Protein AF-A0A2R6BVV3-F1 (afdb_monomer_lite)

Sequence (201 aa):
MHRFEVAKKIGLEFVLAMCVDYFFKGIEVKTWNRVFDCELKEALRIVEQNAEQVGKGDFLLKSKSFSIKFELSGDKVTQYRKFSKLVELFKQNFGEPRFATSTKSKKDEIVLIPPPITKIDVIQSAQQGKLFPPKSTRHVFPVRLLLAQIPIKLLANKKLDQESADDAVSAYFRSLDLVLVKGKSMLEGRRYDEENLLFFI

Foldseek 3Di:
DVQVVVCVVVQFQADDDDDDPCVPPQKDKWAWKWKFQADPVVLVVLQVVQFPDKQDDAKWKDAQPDIIDTHDDDPPQNSLVSVVVSQVVCCVVGNGTDIDPDPHHDPRMIIIGGHTDGPVNCVVCVVVVRDHDPRGIDIAHQEAEPDLVDDSCLRRDPVDDPVRSVVVSVVVQVVFDKDKDAACDADPNDHHPHGIYIYTD

Organism: NCBI:txid1978164

Secondary structure (DSSP, 8-state):
-HHHHHHHHTT-S--------TT-TT-EEE--EEEEE--HHHHHHHHHHH-SEEEEEEEEEE-SS-EEEEE--SSHHHHHHHHHHHHHHHHHHH-SPEEES-----TTEEEEEPPPPPHHHHHHHHHTT-PPPTTS-EEE-SEEEE-----HHHHT-TT--HHHHHHHHHHHHHTSPEEEEE-SSEETTEE--SSEEEEE-

Radius of gyration: 20.52 Å; chains: 1; bounding box: 49×33×57 Å

Structure (mmCIF, N/CA/C/O backbone):
data_AF-A0A2R6BVV3-F1
#
_entry.id   AF-A0A2R6BVV3-F1
#
loop_
_atom_site.group_PDB
_atom_site.id
_atom_site.type_symbol
_atom_site.label_atom_id
_atom_site.label_alt_id
_atom_site.label_comp_id
_atom_site.label_asym_id
_atom_site.label_entity_id
_atom_site.label_seq_id
_atom_site.pdbx_PDB_ins_code
_atom_site.Cartn_x
_atom_site.Cartn_y
_atom_site.Cartn_z
_atom_site.occupancy
_atom_site.B_iso_or_equiv
_atom_site.auth_seq_id
_atom_site.auth_comp_id
_atom_site.auth_asym_id
_atom_site.auth_atom_id
_atom_site.pdbx_PDB_model_num
ATOM 1 N N . MET A 1 1 ? 5.432 -4.111 -5.943 1.00 77.19 1 MET A N 1
ATOM 2 C CA . MET A 1 1 ? 6.424 -5.026 -5.346 1.00 77.19 1 MET A CA 1
ATOM 3 C C . MET A 1 1 ? 6.460 -6.385 -6.027 1.00 77.19 1 MET A C 1
ATOM 5 O O . MET A 1 1 ? 7.457 -6.631 -6.673 1.00 77.19 1 MET A O 1
ATOM 9 N N . HIS A 1 2 ? 5.408 -7.218 -6.018 1.00 88.44 2 HIS A N 1
ATOM 10 C CA . HIS A 1 2 ? 5.496 -8.583 -6.589 1.00 88.44 2 HIS A CA 1
ATOM 11 C C . HIS A 1 2 ? 6.092 -8.680 -8.007 1.00 88.44 2 HIS A C 1
ATOM 13 O O . HIS A 1 2 ? 6.971 -9.499 -8.216 1.00 88.44 2 HIS A O 1
ATOM 19 N N . ARG A 1 3 ? 5.679 -7.827 -8.959 1.00 90.12 3 ARG A N 1
ATOM 20 C CA . ARG A 1 3 ? 6.245 -7.829 -10.327 1.00 90.12 3 ARG A CA 1
ATOM 21 C C . ARG A 1 3 ? 7.754 -7.560 -10.356 1.00 90.12 3 ARG A C 1
ATOM 23 O O . ARG A 1 3 ? 8.467 -8.254 -11.062 1.00 90.12 3 ARG A O 1
ATOM 30 N N . PHE A 1 4 ? 8.219 -6.594 -9.566 1.00 91.69 4 PHE A N 1
ATOM 31 C CA . PHE A 1 4 ? 9.642 -6.274 -9.435 1.00 91.69 4 PHE A CA 1
ATOM 32 C C . PHE A 1 4 ? 10.416 -7.436 -8.794 1.00 91.69 4 PHE A C 1
ATOM 34 O O . PHE A 1 4 ? 11.431 -7.868 -9.325 1.00 91.69 4 PHE A O 1
ATOM 41 N N . GLU A 1 5 ? 9.888 -8.008 -7.707 1.00 93.31 5 GLU A N 1
ATOM 42 C CA . GLU A 1 5 ? 10.504 -9.167 -7.047 1.00 93.31 5 GLU A CA 1
ATOM 43 C C . GLU A 1 5 ? 10.584 -10.390 -7.968 1.00 93.31 5 GLU A C 1
ATOM 45 O O . GLU A 1 5 ? 11.594 -11.087 -7.990 1.00 93.31 5 GLU A O 1
ATOM 50 N N . VAL A 1 6 ? 9.533 -10.653 -8.750 1.00 94.00 6 VAL A N 1
ATOM 51 C CA . VAL A 1 6 ? 9.528 -11.736 -9.742 1.00 94.00 6 VAL A CA 1
ATOM 52 C C . VAL A 1 6 ? 10.552 -11.462 -10.838 1.00 94.00 6 VAL A C 1
ATOM 54 O O . VAL A 1 6 ? 11.342 -12.352 -11.125 1.00 94.00 6 VAL A O 1
ATOM 57 N N . ALA A 1 7 ? 10.587 -10.247 -11.396 1.00 93.25 7 ALA A N 1
ATOM 58 C CA . ALA A 1 7 ? 11.561 -9.860 -12.417 1.00 93.25 7 ALA A CA 1
ATOM 59 C C . ALA A 1 7 ? 13.006 -10.093 -11.949 1.00 93.25 7 ALA A C 1
ATOM 61 O O . ALA A 1 7 ? 13.794 -10.717 -12.657 1.00 93.25 7 ALA A O 1
ATOM 62 N N . LYS A 1 8 ? 13.318 -9.691 -10.711 1.00 93.56 8 LYS A N 1
ATOM 63 C CA . LYS A 1 8 ? 14.621 -9.946 -10.090 1.00 93.56 8 LYS A CA 1
ATOM 64 C C . LYS A 1 8 ? 14.907 -11.444 -9.943 1.00 93.56 8 LYS A C 1
ATOM 66 O O . LYS A 1 8 ? 15.997 -11.894 -10.279 1.00 93.56 8 LYS A O 1
ATOM 71 N N . LYS A 1 9 ? 13.937 -12.229 -9.459 1.00 95.19 9 LYS A N 1
ATOM 72 C CA . LYS A 1 9 ? 14.092 -13.682 -9.253 1.00 95.19 9 LYS A CA 1
ATOM 73 C C . LYS A 1 9 ? 14.316 -14.461 -10.546 1.00 95.19 9 LYS A C 1
ATOM 75 O O . LYS A 1 9 ? 15.059 -15.433 -10.526 1.00 95.19 9 LYS A O 1
ATOM 80 N N . ILE A 1 10 ? 13.682 -14.054 -11.644 1.00 94.69 10 ILE A N 1
ATOM 81 C CA . ILE A 1 10 ? 13.866 -14.695 -12.955 1.00 94.69 10 ILE A CA 1
ATOM 82 C C . ILE A 1 10 ? 15.065 -14.126 -13.731 1.00 94.69 10 ILE A C 1
ATOM 84 O O . ILE A 1 10 ? 15.304 -14.539 -14.861 1.00 94.69 10 ILE A O 1
ATOM 88 N N . GLY A 1 11 ? 15.819 -13.195 -13.135 1.00 93.88 11 GLY A N 1
ATOM 89 C CA . GLY A 1 11 ? 17.057 -12.662 -13.700 1.00 93.88 11 GLY A CA 1
ATOM 90 C C . GLY A 1 11 ? 16.858 -11.722 -14.887 1.00 93.88 11 GLY A C 1
ATOM 91 O O . GLY A 1 11 ? 17.700 -11.723 -15.785 1.00 93.88 11 GLY A O 1
ATOM 92 N N . LEU A 1 12 ? 15.760 -10.953 -14.917 1.00 95.00 12 LEU A N 1
ATOM 93 C CA . LEU A 1 12 ? 15.624 -9.879 -15.905 1.00 95.00 12 LEU A CA 1
ATOM 94 C C . LEU A 1 12 ? 16.681 -8.805 -15.654 1.00 95.00 12 LEU A C 1
ATOM 96 O O . LEU A 1 12 ? 16.946 -8.460 -14.503 1.00 95.00 12 LEU A O 1
ATOM 100 N N . GLU A 1 13 ? 17.236 -8.275 -16.740 1.00 95.38 13 GLU A N 1
ATOM 101 C CA . GLU A 1 13 ? 18.198 -7.174 -16.697 1.00 95.38 13 GLU A CA 1
ATOM 102 C C . GLU A 1 13 ? 17.474 -5.855 -16.404 1.00 95.38 13 GLU A C 1
ATOM 104 O O . GLU A 1 13 ? 17.875 -5.082 -15.538 1.00 95.38 13 GLU A O 1
ATOM 109 N N . PHE A 1 14 ? 16.330 -5.654 -17.061 1.00 94.25 14 PHE A N 1
ATOM 110 C CA . PHE A 1 14 ? 15.518 -4.450 -16.953 1.00 94.25 14 PHE A CA 1
ATOM 111 C C . PHE A 1 14 ? 14.135 -4.743 -16.368 1.00 94.25 14 PHE A C 1
ATOM 113 O O . PHE A 1 14 ? 13.559 -5.823 -16.530 1.00 94.25 14 PHE A O 1
ATOM 120 N N . VAL A 1 15 ? 13.549 -3.732 -15.724 1.00 92.38 15 VAL A N 1
ATOM 121 C CA . VAL A 1 15 ? 12.145 -3.742 -15.300 1.00 92.38 15 VAL A CA 1
ATOM 122 C C . VAL A 1 15 ? 11.442 -2.562 -15.943 1.00 92.38 15 VAL A C 1
ATOM 124 O O . VAL A 1 15 ? 11.801 -1.417 -15.691 1.00 92.38 15 VAL A O 1
ATOM 127 N N . LEU A 1 16 ? 10.393 -2.840 -16.719 1.00 90.19 16 LEU A N 1
ATOM 128 C CA . LEU A 1 16 ? 9.547 -1.787 -17.267 1.00 90.19 16 LEU A CA 1
ATOM 129 C C . LEU A 1 16 ? 8.887 -0.995 -16.128 1.00 90.19 16 LEU A C 1
ATOM 131 O O . LEU A 1 16 ? 8.127 -1.549 -15.323 1.00 90.19 16 LEU A O 1
ATOM 135 N N . ALA A 1 17 ? 9.146 0.309 -16.096 1.00 89.56 17 ALA A N 1
ATOM 136 C CA . ALA A 1 17 ? 8.584 1.236 -15.129 1.00 89.56 17 ALA A CA 1
ATOM 137 C C . ALA A 1 17 ? 8.022 2.476 -15.828 1.00 89.56 17 ALA A C 1
ATOM 139 O O . ALA A 1 17 ? 8.548 2.936 -16.834 1.00 89.56 17 ALA A O 1
ATOM 140 N N . MET A 1 18 ? 6.950 3.028 -15.264 1.00 87.31 18 MET A N 1
ATOM 141 C CA . MET A 1 18 ? 6.466 4.354 -15.627 1.00 87.31 18 MET A CA 1
ATOM 142 C C . MET A 1 18 ? 6.999 5.333 -14.589 1.00 87.31 18 MET A C 1
ATOM 144 O O . MET A 1 18 ? 6.552 5.320 -13.437 1.00 87.31 18 MET A O 1
ATOM 148 N N . CYS A 1 19 ? 7.967 6.149 -14.990 1.00 89.25 19 CYS A N 1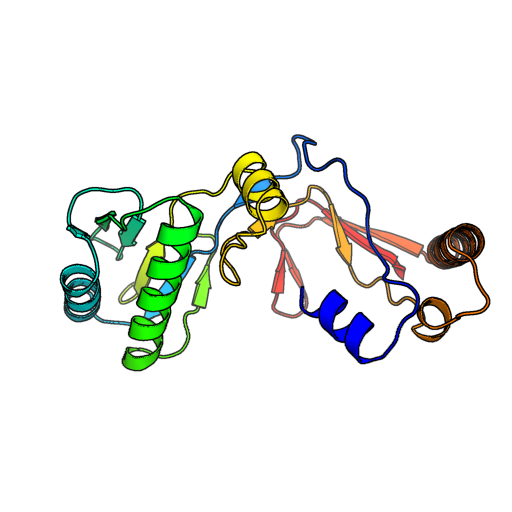
ATOM 149 C CA . CYS A 1 19 ? 8.462 7.238 -14.164 1.00 89.25 19 CYS A CA 1
ATOM 150 C C . CYS A 1 19 ? 7.370 8.300 -14.030 1.00 89.25 19 CYS A C 1
ATOM 152 O O . CYS A 1 19 ? 6.721 8.676 -15.004 1.00 89.25 19 CYS A O 1
ATOM 154 N N . VAL A 1 20 ? 7.141 8.760 -12.805 1.00 90.88 20 VAL A N 1
ATOM 155 C CA . VAL A 1 20 ? 6.119 9.759 -12.495 1.00 90.88 20 VAL A CA 1
ATOM 156 C C . VAL A 1 20 ? 6.733 10.851 -11.641 1.00 90.88 20 VAL A C 1
ATOM 158 O O . VAL A 1 20 ? 7.537 10.564 -10.752 1.00 90.88 20 VAL A O 1
ATOM 161 N N . ASP A 1 21 ? 6.291 12.090 -11.842 1.00 94.75 21 ASP A N 1
ATOM 162 C CA . ASP A 1 21 ? 6.424 13.100 -10.799 1.00 94.75 21 ASP A CA 1
ATOM 163 C C . ASP A 1 21 ? 5.497 12.704 -9.647 1.00 94.75 21 ASP A C 1
ATOM 165 O O . ASP A 1 21 ? 4.282 12.899 -9.691 1.00 94.75 21 ASP A O 1
ATOM 169 N N . TYR A 1 22 ? 6.076 12.104 -8.609 1.00 94.75 22 TYR A N 1
ATOM 170 C CA . TYR A 1 22 ? 5.318 11.585 -7.481 1.00 94.75 22 TYR A CA 1
ATOM 171 C C . TYR A 1 22 ? 4.516 12.672 -6.759 1.00 94.75 22 TYR A C 1
ATOM 173 O O . TYR A 1 22 ? 3.460 12.370 -6.198 1.00 94.75 22 TYR A O 1
ATOM 181 N N . PHE A 1 23 ? 4.962 13.932 -6.791 1.00 95.88 23 PHE A N 1
ATOM 182 C CA . PHE A 1 23 ? 4.267 15.049 -6.154 1.00 95.88 23 PHE A CA 1
ATOM 183 C C . PHE A 1 23 ? 3.189 15.680 -7.030 1.00 95.88 23 PHE A C 1
ATOM 185 O O . PHE A 1 23 ? 2.391 16.454 -6.496 1.00 95.88 23 PHE A O 1
ATOM 192 N N . PHE A 1 24 ? 3.049 15.255 -8.291 1.00 95.75 24 PHE A N 1
ATOM 193 C CA . PHE A 1 24 ? 1.945 15.668 -9.150 1.00 95.75 24 PHE A CA 1
ATOM 194 C C . PHE A 1 24 ? 0.600 15.544 -8.421 1.00 95.75 24 PHE A C 1
ATOM 196 O O . PHE A 1 24 ? 0.275 14.502 -7.833 1.00 95.75 24 PHE A O 1
ATOM 203 N N . LYS A 1 25 ? -0.190 16.623 -8.444 1.00 93.38 25 LYS A N 1
ATOM 204 C CA . LYS A 1 25 ? -1.418 16.757 -7.643 1.00 93.38 25 LYS A CA 1
ATOM 205 C C . LYS A 1 25 ? -2.459 15.680 -7.961 1.00 93.38 25 LYS A C 1
ATOM 207 O O . LYS A 1 25 ? -3.190 15.277 -7.066 1.00 93.38 25 LYS A O 1
ATOM 212 N N . GLY A 1 26 ? -2.496 15.189 -9.201 1.00 91.81 26 GLY A N 1
ATOM 213 C CA . GLY A 1 26 ? -3.406 14.115 -9.613 1.00 91.81 26 GLY A CA 1
ATOM 214 C C . GLY A 1 26 ? -3.024 12.717 -9.114 1.00 91.81 26 GLY A C 1
ATOM 215 O O . GLY A 1 26 ? -3.802 11.787 -9.297 1.00 91.81 26 GLY A O 1
ATOM 216 N N . ILE A 1 27 ? -1.846 12.539 -8.501 1.00 94.06 27 ILE A N 1
ATOM 217 C CA . ILE A 1 27 ? -1.478 11.286 -7.830 1.00 94.06 27 ILE A CA 1
ATOM 218 C C . ILE A 1 27 ? -1.872 11.391 -6.361 1.00 94.06 27 ILE A C 1
ATOM 220 O O . ILE A 1 27 ? -1.380 12.258 -5.640 1.00 94.06 27 ILE A O 1
ATOM 224 N N . GLU A 1 28 ? -2.693 10.464 -5.887 1.00 94.31 28 GLU A N 1
ATOM 225 C CA . GLU A 1 28 ? -3.145 10.417 -4.498 1.00 94.31 28 GLU A CA 1
ATOM 226 C C . GLU A 1 28 ? -2.595 9.178 -3.788 1.00 94.31 28 GLU A C 1
ATOM 228 O O . GLU A 1 28 ? -2.489 8.100 -4.375 1.00 94.31 28 GLU A O 1
ATOM 233 N N . VAL A 1 29 ? -2.282 9.314 -2.497 1.00 95.69 29 VAL A N 1
ATOM 234 C CA . VAL A 1 29 ? -1.947 8.181 -1.624 1.00 95.69 29 VAL A CA 1
ATOM 235 C C . VAL A 1 29 ? -3.113 7.960 -0.676 1.00 95.69 29 VAL A C 1
ATOM 237 O O . VAL A 1 29 ? -3.468 8.827 0.116 1.00 95.69 29 VAL A O 1
ATOM 240 N N . LYS A 1 30 ? -3.727 6.788 -0.790 1.00 94.31 30 LYS A N 1
ATOM 241 C CA . LYS A 1 30 ? -4.823 6.322 0.059 1.00 94.31 30 LYS A CA 1
ATOM 242 C C . LYS A 1 30 ? -4.378 5.096 0.842 1.00 94.31 30 LYS A C 1
ATOM 244 O O . LYS A 1 30 ? -3.251 4.619 0.706 1.00 94.31 30 LYS A O 1
ATOM 249 N N . THR A 1 31 ? -5.286 4.566 1.642 1.00 94.06 31 THR A N 1
ATOM 250 C CA . THR A 1 31 ? -5.099 3.331 2.398 1.00 94.06 31 THR A CA 1
ATOM 251 C C . THR A 1 31 ? -6.113 2.286 1.940 1.00 94.06 31 THR A C 1
ATOM 253 O O . THR A 1 31 ? -7.035 2.572 1.165 1.00 94.06 31 THR A O 1
ATOM 256 N N . TRP A 1 32 ? -5.901 1.047 2.371 1.00 94.31 32 TRP A N 1
ATOM 257 C CA . TRP A 1 32 ? -6.866 -0.033 2.202 1.00 94.31 32 TRP A CA 1
ATOM 258 C C . TRP A 1 32 ? -7.602 -0.272 3.517 1.00 94.31 32 TRP A C 1
ATOM 260 O O . TRP A 1 32 ? -6.967 -0.449 4.556 1.00 94.31 32 TRP A O 1
ATOM 270 N N . ASN A 1 33 ? -8.925 -0.347 3.478 1.00 95.94 33 ASN A N 1
ATOM 271 C CA . ASN A 1 33 ? -9.701 -0.791 4.632 1.00 95.94 33 ASN A CA 1
ATOM 272 C C . ASN A 1 33 ? -9.783 -2.316 4.612 1.00 95.94 33 ASN A C 1
ATOM 274 O O . ASN A 1 33 ? -9.819 -2.917 3.533 1.00 95.94 33 ASN A O 1
ATOM 278 N N . ARG A 1 34 ? -9.785 -2.939 5.791 1.00 96.94 34 ARG A N 1
ATOM 279 C CA . ARG A 1 34 ? -9.951 -4.391 5.926 1.00 96.94 34 ARG A CA 1
ATOM 280 C C . ARG A 1 34 ? -11.364 -4.654 6.405 1.00 96.94 34 ARG A C 1
ATOM 282 O O . ARG A 1 34 ? -11.752 -4.129 7.442 1.00 96.94 34 ARG A O 1
ATOM 289 N N . VAL A 1 35 ? -12.114 -5.415 5.624 1.00 96.88 35 VAL A N 1
ATOM 290 C CA . VAL A 1 35 ? -13.490 -5.795 5.924 1.00 96.88 35 VAL A CA 1
ATOM 291 C C . VAL A 1 35 ? -13.503 -7.264 6.305 1.00 96.88 35 VAL A C 1
ATOM 293 O O . VAL A 1 35 ? -12.994 -8.093 5.549 1.00 96.88 35 VAL A O 1
ATOM 296 N N . PHE A 1 36 ? -14.081 -7.555 7.461 1.00 96.56 36 PHE A N 1
ATOM 297 C CA . PHE A 1 36 ? -14.318 -8.900 7.963 1.00 96.56 36 PHE A CA 1
ATOM 298 C C . PHE A 1 36 ? -15.816 -9.091 8.178 1.00 96.56 36 PHE A C 1
ATOM 300 O O . PHE A 1 36 ? -16.503 -8.165 8.616 1.00 96.56 36 PHE A O 1
ATOM 307 N N . ASP A 1 37 ? -16.298 -10.290 7.879 1.00 94.50 37 ASP A N 1
ATOM 308 C CA . ASP A 1 37 ? -17.667 -10.695 8.172 1.00 94.50 37 ASP A CA 1
ATOM 309 C C . ASP A 1 37 ? -17.640 -11.362 9.561 1.00 94.50 37 ASP A C 1
ATOM 311 O O . ASP A 1 37 ? -17.293 -12.535 9.696 1.00 94.50 37 ASP A O 1
ATOM 315 N N . CYS A 1 38 ? -17.870 -10.578 10.621 1.00 93.44 38 CYS A N 1
ATOM 316 C CA . CYS A 1 38 ? -17.761 -11.044 12.006 1.00 93.44 38 CYS A CA 1
ATOM 317 C C . CYS A 1 38 ? -18.629 -10.239 12.981 1.00 93.44 38 CYS A C 1
ATOM 319 O O . CYS A 1 38 ? -19.072 -9.122 12.697 1.00 93.44 38 CYS A O 1
ATOM 321 N N . GLU A 1 39 ? -18.863 -10.805 14.167 1.00 93.00 39 GLU A N 1
ATOM 322 C CA . GLU A 1 39 ? -19.626 -10.132 15.213 1.00 93.00 39 GLU A CA 1
ATOM 323 C C . GLU A 1 39 ? -18.838 -8.977 15.845 1.00 93.00 39 GLU A C 1
ATOM 325 O O . GLU A 1 39 ? -17.660 -9.099 16.189 1.00 93.00 39 GLU A O 1
ATOM 330 N N . LEU A 1 40 ? -19.528 -7.855 16.081 1.00 93.94 40 LEU A N 1
ATOM 331 C CA . LEU A 1 40 ? -18.935 -6.661 16.688 1.00 93.94 40 LEU A CA 1
ATOM 332 C C . LEU A 1 40 ? -18.284 -6.953 18.046 1.00 93.94 40 LEU A C 1
ATOM 334 O O . LEU A 1 40 ? -17.236 -6.389 18.344 1.00 93.94 40 LEU A O 1
ATOM 338 N N . LYS A 1 41 ? -18.893 -7.820 18.860 1.00 94.69 41 LYS A N 1
ATOM 339 C CA . LYS A 1 41 ? -18.400 -8.144 20.203 1.00 94.69 41 LYS A CA 1
ATOM 340 C C . LYS A 1 41 ? -17.027 -8.821 20.156 1.00 94.69 41 LYS A C 1
ATOM 342 O O . LYS A 1 41 ? -16.125 -8.409 20.879 1.00 94.69 41 LYS A O 1
ATOM 347 N N . GLU A 1 42 ? -16.854 -9.800 19.273 1.00 95.19 42 GLU A N 1
ATOM 348 C CA . GLU A 1 42 ? -15.576 -10.498 19.099 1.00 95.19 42 GLU A CA 1
ATOM 349 C C . GLU A 1 42 ? -14.519 -9.578 18.482 1.00 95.19 42 GLU A C 1
ATOM 351 O O . GLU A 1 42 ? -13.376 -9.535 18.940 1.00 95.19 42 GLU A O 1
ATOM 356 N N . ALA A 1 43 ? -14.908 -8.757 17.503 1.00 96.31 43 ALA A N 1
ATOM 357 C CA . ALA A 1 43 ? -14.011 -7.767 16.918 1.00 96.31 43 ALA A CA 1
ATOM 358 C C . ALA A 1 43 ? -13.524 -6.731 17.951 1.00 96.31 43 ALA A C 1
ATOM 360 O O . ALA A 1 43 ? -12.334 -6.409 17.990 1.00 96.31 43 ALA A O 1
ATOM 361 N N . LEU A 1 44 ? -14.425 -6.227 18.800 1.00 96.94 44 LEU A N 1
ATOM 362 C CA . LEU A 1 44 ? -14.093 -5.306 19.888 1.00 96.94 44 LEU A CA 1
ATOM 363 C C . LEU A 1 44 ? -13.137 -5.942 20.887 1.00 96.94 44 LEU A C 1
ATOM 365 O O . LEU A 1 44 ? -12.122 -5.331 21.203 1.00 96.94 44 LEU A O 1
ATOM 369 N N . ARG A 1 45 ? -13.403 -7.184 21.303 1.00 97.38 45 ARG A N 1
ATOM 370 C CA . ARG A 1 45 ? -12.532 -7.924 22.221 1.00 97.38 45 ARG A CA 1
ATOM 371 C C . ARG A 1 45 ? -11.098 -8.014 21.695 1.00 97.38 45 ARG A C 1
ATOM 373 O O . ARG A 1 45 ? -10.160 -7.774 22.451 1.00 97.38 45 ARG A O 1
ATOM 380 N N . ILE A 1 4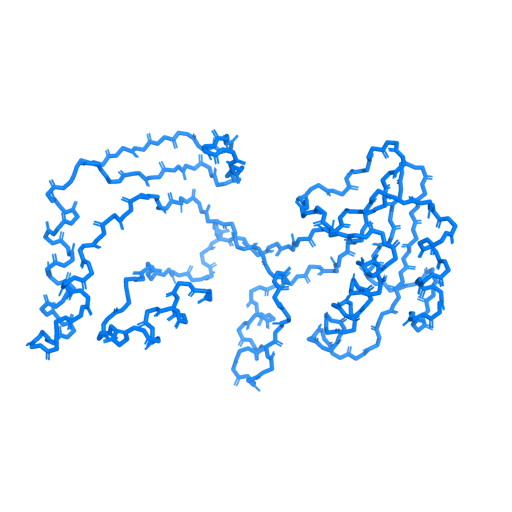6 ? -10.911 -8.327 20.409 1.00 97.81 46 ILE A N 1
ATOM 381 C CA . ILE A 1 46 ? -9.566 -8.386 19.814 1.00 97.81 46 ILE A CA 1
ATOM 382 C C . ILE A 1 46 ? -8.901 -7.003 19.843 1.00 97.81 46 ILE A C 1
ATOM 384 O O . ILE A 1 46 ? -7.721 -6.910 20.180 1.00 97.81 46 ILE A O 1
ATOM 388 N N . VAL A 1 47 ? -9.628 -5.928 19.522 1.00 97.81 47 VAL A N 1
ATOM 389 C CA . VAL A 1 47 ? -9.077 -4.562 19.580 1.00 97.81 47 VAL A CA 1
ATOM 390 C C . VAL A 1 47 ? -8.719 -4.164 21.011 1.00 97.81 47 VAL A C 1
ATOM 392 O O . VAL A 1 47 ? -7.601 -3.716 21.235 1.00 97.81 47 VAL A O 1
ATOM 395 N N . GLU A 1 48 ? -9.606 -4.366 21.981 1.00 97.50 48 GLU A N 1
ATOM 396 C CA . GLU A 1 48 ? -9.389 -4.020 23.395 1.00 97.50 48 GLU A CA 1
ATOM 397 C C . GLU A 1 48 ? -8.173 -4.727 24.001 1.00 97.50 48 GLU A C 1
ATOM 399 O O . GLU A 1 48 ? -7.466 -4.143 24.816 1.00 97.50 48 GLU A O 1
ATOM 404 N N . GLN A 1 49 ? -7.893 -5.963 23.581 1.00 97.38 49 GLN A N 1
ATOM 405 C CA . GLN A 1 49 ? -6.746 -6.733 24.072 1.00 97.38 49 GLN A CA 1
ATOM 406 C C . GLN A 1 49 ? -5.402 -6.323 23.456 1.00 97.38 49 GLN A C 1
ATOM 408 O O . GLN A 1 49 ? -4.357 -6.691 23.989 1.00 97.38 49 GLN A O 1
ATOM 413 N N . ASN A 1 50 ? -5.408 -5.618 22.320 1.00 97.50 50 ASN A N 1
ATOM 414 C CA . ASN A 1 50 ? -4.202 -5.382 21.517 1.00 97.50 50 ASN A CA 1
ATOM 415 C C . ASN A 1 50 ? -3.911 -3.901 21.242 1.00 97.50 50 ASN A C 1
ATOM 417 O O . ASN A 1 50 ? -2.792 -3.573 20.844 1.00 97.50 50 ASN A O 1
ATOM 421 N N . ALA A 1 51 ? -4.897 -3.021 21.404 1.00 97.06 51 ALA A N 1
ATOM 422 C CA . ALA A 1 51 ? -4.725 -1.580 21.308 1.00 97.06 51 ALA A CA 1
ATOM 423 C C . ALA A 1 51 ? -4.242 -1.006 22.641 1.00 97.06 51 ALA A C 1
ATOM 425 O O . ALA A 1 51 ? -4.632 -1.469 23.711 1.00 97.06 51 ALA A O 1
ATOM 426 N N . GLU A 1 52 ? -3.432 0.047 22.585 1.00 96.62 52 GLU A N 1
ATOM 427 C CA . GLU A 1 52 ? -2.984 0.747 23.786 1.00 96.62 52 GLU A CA 1
ATOM 428 C C . GLU A 1 52 ? -4.128 1.517 24.449 1.00 96.62 52 GLU A C 1
ATOM 430 O O . GLU A 1 52 ? -4.200 1.584 25.675 1.00 96.62 52 GLU A O 1
ATOM 435 N N . GLN A 1 53 ? -5.020 2.106 23.647 1.00 96.19 53 GLN A N 1
ATOM 436 C CA . GLN A 1 53 ? -6.212 2.800 24.130 1.00 96.19 53 GLN A CA 1
ATOM 437 C C . GLN A 1 53 ? -7.378 2.591 23.168 1.00 96.19 53 GLN A C 1
ATOM 439 O O . GLN A 1 53 ? -7.219 2.648 21.948 1.00 96.19 53 GLN A O 1
ATOM 444 N N . VAL A 1 54 ? -8.573 2.421 23.729 1.00 96.88 54 VAL A N 1
ATOM 445 C CA . VAL A 1 54 ? -9.837 2.353 22.990 1.00 96.88 54 VAL A CA 1
ATOM 446 C C . VAL A 1 54 ? -10.658 3.609 23.297 1.00 96.88 54 VAL A C 1
ATOM 448 O O . VAL A 1 54 ? -10.664 4.109 24.418 1.00 96.88 54 VAL A O 1
ATOM 451 N N . GLY A 1 55 ? -11.302 4.172 22.276 1.00 95.62 55 GLY A N 1
ATOM 452 C CA . GLY A 1 55 ? -12.002 5.461 22.323 1.00 95.62 55 GLY A CA 1
ATOM 453 C C . GLY A 1 55 ? -11.145 6.672 21.921 1.00 95.62 55 GLY A C 1
ATOM 454 O O . GLY A 1 55 ? -11.689 7.755 21.707 1.00 95.62 55 GLY A O 1
ATOM 455 N N . LYS A 1 56 ? -9.827 6.501 21.754 1.00 93.19 56 LYS A N 1
ATOM 456 C CA . LYS A 1 56 ? -8.870 7.527 21.293 1.00 93.19 56 LYS A CA 1
ATOM 457 C C . LYS A 1 56 ? -8.031 7.012 20.121 1.00 93.19 56 LYS A C 1
ATOM 459 O O . LYS A 1 56 ? -8.152 5.853 19.753 1.00 93.19 56 LYS A O 1
ATOM 464 N N . GLY A 1 57 ? -7.207 7.875 19.530 1.00 94.50 57 GLY A N 1
ATOM 465 C CA . GLY A 1 57 ? -6.313 7.528 18.423 1.00 94.50 57 GLY A CA 1
ATOM 466 C C . GLY A 1 57 ? -6.923 7.722 17.034 1.00 94.50 57 GLY A C 1
ATOM 467 O O . GLY A 1 57 ? -8.004 8.300 16.874 1.00 94.50 57 GLY A O 1
ATOM 468 N N . ASP A 1 58 ? -6.198 7.243 16.024 1.00 95.00 58 ASP A N 1
ATOM 469 C CA . ASP A 1 58 ? -6.500 7.519 14.614 1.00 95.00 58 ASP A CA 1
ATOM 470 C C . ASP A 1 58 ? -6.918 6.282 13.808 1.00 95.00 58 ASP A C 1
ATOM 472 O O . ASP A 1 58 ? -7.350 6.411 12.660 1.00 95.00 58 ASP A O 1
ATOM 476 N N . PHE A 1 59 ? -6.825 5.084 14.392 1.00 98.00 59 PHE A N 1
ATOM 477 C CA . PHE A 1 59 ? -7.406 3.884 13.796 1.00 98.00 59 PHE A CA 1
ATOM 478 C C . PHE A 1 59 ? -8.887 3.804 14.149 1.00 98.00 59 PHE A C 1
ATOM 480 O O . PHE A 1 59 ? -9.308 4.270 15.208 1.00 98.00 59 PHE A O 1
ATOM 487 N N . LEU A 1 60 ? -9.688 3.205 13.270 1.00 97.75 60 LEU A N 1
ATOM 488 C CA . LEU A 1 60 ? -11.124 3.061 13.477 1.00 97.75 60 LEU A CA 1
ATOM 489 C C . LEU A 1 60 ? -11.561 1.615 13.262 1.00 97.75 60 LEU A C 1
ATOM 491 O O . LEU A 1 60 ? -11.214 0.997 12.254 1.00 97.75 60 LEU A O 1
ATOM 495 N N . LEU A 1 61 ? -12.371 1.107 14.185 1.00 97.38 61 LEU A N 1
ATOM 496 C CA . LEU A 1 61 ? -13.213 -0.065 13.985 1.00 97.38 61 LEU A CA 1
ATOM 497 C C . LEU A 1 61 ? -14.641 0.424 13.764 1.00 97.38 61 LEU A C 1
ATOM 499 O O . LEU A 1 61 ? -15.167 1.210 14.556 1.00 97.38 61 LEU A O 1
ATOM 503 N N . LYS A 1 62 ? -15.277 -0.031 12.686 1.00 96.25 62 LYS A N 1
ATOM 504 C CA . LYS A 1 62 ? -16.609 0.434 12.300 1.00 96.25 62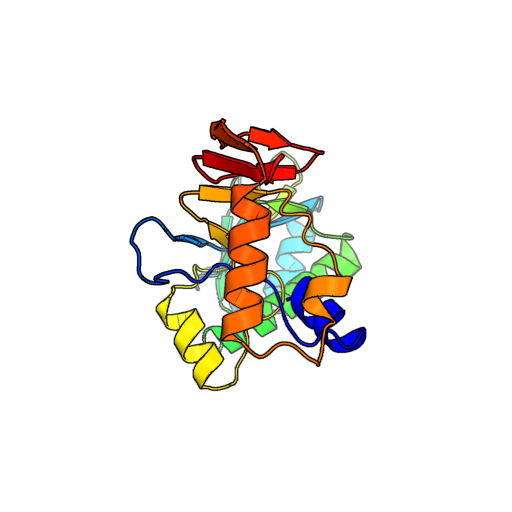 LYS A CA 1
ATOM 505 C C . LYS A 1 62 ? -17.522 -0.708 11.867 1.00 96.25 62 LYS A C 1
ATOM 507 O O . LYS A 1 62 ? -17.135 -1.524 11.040 1.00 96.25 62 LYS A O 1
ATOM 512 N N . SER A 1 63 ? -18.753 -0.706 12.365 1.00 94.12 63 SER A N 1
ATOM 513 C CA . SER A 1 63 ? -19.880 -1.509 11.879 1.00 94.12 63 SER A CA 1
ATOM 514 C C . SER A 1 63 ? -20.973 -0.589 11.316 1.00 94.12 63 SER A C 1
ATOM 516 O O . SER A 1 63 ? -20.756 0.616 11.162 1.00 94.12 63 SER A O 1
ATOM 518 N N . LYS A 1 64 ? -22.133 -1.133 10.927 1.00 90.94 64 LYS A N 1
ATOM 519 C CA . LYS A 1 64 ? -23.220 -0.348 10.311 1.00 90.94 64 LYS A CA 1
ATOM 520 C C . LYS A 1 64 ? -23.721 0.791 11.211 1.00 90.94 64 LYS A C 1
ATOM 522 O O . LYS A 1 64 ? -24.049 1.862 10.708 1.00 90.94 64 LYS A O 1
ATOM 527 N N . SER A 1 65 ? -23.788 0.555 12.518 1.00 89.50 65 SER A N 1
ATOM 528 C CA . SER A 1 65 ? -24.349 1.479 13.516 1.00 89.50 65 SER A CA 1
ATOM 529 C C . SER A 1 65 ? -23.379 1.824 14.645 1.00 89.50 65 SER A C 1
ATOM 531 O O . SER A 1 65 ? -23.748 2.552 15.560 1.00 89.50 65 SER A O 1
ATOM 533 N N . PHE A 1 66 ? -22.149 1.312 14.598 1.00 93.38 66 PHE A N 1
ATOM 534 C CA . PHE A 1 66 ? -21.151 1.511 15.640 1.00 93.38 66 PHE A CA 1
ATOM 535 C C . PHE A 1 66 ? -19.816 1.937 15.036 1.00 93.38 66 PHE A C 1
ATOM 537 O O . PHE A 1 66 ? -19.436 1.501 13.951 1.00 93.38 66 PHE A O 1
ATOM 544 N N . SER A 1 67 ? -19.093 2.796 15.744 1.00 95.62 67 SER A N 1
ATOM 545 C CA . SER A 1 67 ? -17.783 3.276 15.326 1.00 95.62 67 SER A CA 1
ATOM 546 C C . SER A 1 67 ? -16.970 3.630 16.560 1.00 95.62 67 SER A C 1
ATOM 548 O O . SER A 1 67 ? -17.411 4.450 17.360 1.00 95.62 67 SER A O 1
ATOM 550 N N . ILE A 1 68 ? -15.773 3.064 16.685 1.00 97.50 68 ILE A N 1
ATOM 551 C CA . ILE A 1 68 ? -14.863 3.359 17.791 1.00 97.50 68 ILE A CA 1
ATOM 552 C C . ILE A 1 68 ? -13.448 3.571 17.281 1.00 97.50 68 ILE A C 1
ATOM 554 O O . ILE A 1 68 ? -12.983 2.879 16.372 1.00 97.50 68 ILE A O 1
ATOM 558 N N . LYS A 1 69 ? -12.778 4.561 17.863 1.00 98.25 69 LYS A N 1
ATOM 559 C CA . LYS A 1 69 ? -11.364 4.815 17.611 1.00 98.25 69 LYS A CA 1
ATOM 560 C C . LYS A 1 69 ? -10.504 3.935 18.502 1.00 98.25 69 LYS A C 1
ATOM 562 O O . LYS A 1 69 ? -10.920 3.599 19.609 1.00 98.25 69 LYS A O 1
ATOM 567 N N . PHE A 1 70 ? -9.318 3.591 18.032 1.00 98.38 70 PHE A N 1
ATOM 568 C CA . PHE A 1 70 ? -8.299 2.985 18.873 1.00 98.38 70 PHE A CA 1
ATOM 569 C C . PHE A 1 70 ? -6.908 3.495 18.499 1.00 98.38 70 PHE A C 1
ATOM 571 O O . PHE A 1 70 ? -6.650 3.949 17.377 1.00 98.38 70 PHE A O 1
ATOM 578 N N . GLU A 1 71 ? -6.014 3.449 19.474 1.00 97.94 71 GLU A N 1
ATOM 579 C CA . GLU A 1 71 ? -4.642 3.901 19.345 1.00 97.94 71 GLU A CA 1
ATOM 580 C C . GLU A 1 71 ? -3.705 2.704 19.245 1.00 97.94 71 GLU A C 1
ATOM 582 O O . GLU A 1 71 ? -3.849 1.723 19.972 1.00 97.94 71 GLU A O 1
ATOM 587 N N . LEU A 1 72 ? -2.740 2.824 18.333 1.00 97.62 72 LEU A N 1
ATOM 588 C CA . LEU A 1 72 ? -1.560 1.979 18.294 1.00 97.62 72 LEU A CA 1
ATOM 589 C C . LEU A 1 72 ? -0.344 2.853 18.595 1.00 97.62 72 LEU A C 1
ATOM 591 O O . LEU A 1 72 ? -0.219 3.922 17.999 1.00 97.62 72 LEU A O 1
ATOM 595 N N . SER A 1 73 ? 0.552 2.449 19.496 1.00 94.81 73 SER A N 1
ATOM 596 C CA . SER A 1 73 ? 1.696 3.304 19.871 1.00 94.81 73 SER A CA 1
ATOM 597 C C . SER A 1 73 ? 2.899 3.157 18.931 1.00 94.81 73 SER A C 1
ATOM 599 O O . SER A 1 73 ? 3.115 2.098 18.326 1.00 94.81 73 SER A O 1
ATOM 601 N N . GLY A 1 74 ? 3.723 4.206 18.869 1.00 95.19 74 GLY A N 1
ATOM 602 C CA . GLY A 1 74 ? 4.967 4.272 18.095 1.00 95.19 74 GLY A CA 1
ATOM 603 C C . GLY A 1 74 ? 4.898 5.246 16.918 1.00 95.19 74 GLY A C 1
ATOM 604 O O . GLY A 1 74 ? 3.901 5.935 16.724 1.00 95.19 74 GLY A O 1
ATOM 605 N N . ASP A 1 75 ? 5.969 5.297 16.119 1.00 94.88 75 ASP A N 1
ATOM 606 C CA . ASP A 1 75 ? 5.960 6.043 14.855 1.00 94.88 75 ASP A CA 1
ATOM 607 C C . ASP A 1 75 ? 4.965 5.434 13.849 1.00 94.88 75 ASP A C 1
ATOM 609 O O . ASP A 1 75 ? 4.544 4.283 13.977 1.00 94.88 75 ASP A O 1
ATOM 613 N N . LYS A 1 76 ? 4.594 6.188 12.809 1.00 95.94 76 LYS A N 1
ATOM 614 C CA . LYS A 1 76 ? 3.562 5.771 11.844 1.00 95.94 76 LYS A CA 1
ATOM 615 C C . LYS A 1 76 ? 3.839 4.396 11.216 1.00 95.94 76 LYS A C 1
ATOM 617 O O . LYS A 1 76 ? 2.916 3.605 11.028 1.00 95.94 76 LYS A O 1
ATOM 622 N N . VAL A 1 77 ? 5.101 4.067 10.929 1.00 97.19 77 VAL A N 1
ATOM 623 C CA . VAL A 1 77 ? 5.486 2.747 10.394 1.00 97.19 77 VAL A CA 1
ATOM 624 C C . VAL A 1 77 ? 5.251 1.650 11.436 1.00 97.19 77 VAL A C 1
ATOM 626 O O . VAL A 1 77 ? 4.701 0.594 11.114 1.00 97.19 77 VAL A O 1
ATOM 629 N N . THR A 1 78 ? 5.628 1.897 12.688 1.00 96.94 78 THR A N 1
ATOM 630 C CA . THR A 1 78 ? 5.430 0.989 13.825 1.00 96.94 78 THR A CA 1
ATOM 631 C C . THR A 1 78 ? 3.950 0.758 14.106 1.00 96.94 78 THR A C 1
ATOM 633 O O . THR A 1 78 ? 3.533 -0.394 14.243 1.00 96.94 78 THR A O 1
ATOM 636 N N . GLN A 1 79 ? 3.143 1.819 14.097 1.00 97.44 79 GLN A N 1
ATOM 637 C CA . GLN A 1 79 ? 1.688 1.737 14.231 1.00 97.44 79 GLN A CA 1
ATOM 638 C C . GLN A 1 79 ? 1.088 0.836 13.150 1.00 97.44 79 GLN A C 1
ATOM 640 O O . GLN A 1 79 ? 0.330 -0.084 13.446 1.00 97.44 79 GLN A O 1
ATOM 645 N N . TYR A 1 80 ? 1.492 1.025 11.892 1.00 98.00 80 TYR A N 1
ATOM 646 C CA . TYR A 1 80 ? 1.046 0.181 10.786 1.00 98.00 80 TYR A CA 1
ATOM 647 C C . TYR A 1 80 ? 1.505 -1.278 10.905 1.00 98.00 80 TYR A C 1
ATOM 649 O O . TYR A 1 80 ? 0.761 -2.186 10.537 1.00 98.00 80 TYR A O 1
ATOM 657 N N . ARG A 1 81 ? 2.705 -1.540 11.438 1.00 97.88 81 ARG A N 1
ATOM 658 C CA . ARG A 1 81 ? 3.180 -2.908 11.719 1.00 97.88 81 ARG A CA 1
ATOM 659 C C . ARG A 1 81 ? 2.347 -3.583 12.804 1.00 97.88 81 ARG A C 1
ATOM 661 O O . ARG A 1 81 ? 1.980 -4.743 12.633 1.00 97.88 81 ARG A O 1
ATOM 668 N N . LYS A 1 82 ? 2.008 -2.869 13.879 1.00 98.00 82 LYS A N 1
ATOM 669 C CA . LYS A 1 82 ? 1.082 -3.360 14.912 1.00 98.00 82 LYS A CA 1
ATOM 670 C C . LYS A 1 82 ? -0.308 -3.610 14.337 1.00 98.00 82 LYS A C 1
ATOM 672 O O . LYS A 1 82 ? -0.865 -4.679 14.551 1.00 98.00 82 LYS A O 1
ATOM 677 N N . PHE A 1 83 ? -0.806 -2.696 13.508 1.00 98.19 83 PHE A N 1
ATOM 678 C CA . PHE A 1 83 ? -2.073 -2.870 12.805 1.00 98.19 83 PHE A CA 1
ATOM 679 C C . PHE A 1 83 ? -2.058 -4.107 11.902 1.00 98.19 83 PHE A C 1
ATOM 681 O O . PHE A 1 83 ? -3.021 -4.862 11.874 1.00 98.19 83 PHE A O 1
ATOM 688 N N . SER A 1 84 ? -0.951 -4.374 11.204 1.00 98.06 84 SER A N 1
ATOM 689 C CA . SER A 1 84 ? -0.809 -5.589 10.398 1.00 98.06 84 SER A CA 1
ATOM 690 C C . SER A 1 84 ? -0.862 -6.864 11.244 1.00 98.06 84 SER A C 1
ATOM 692 O O . SER A 1 84 ? -1.425 -7.851 10.785 1.00 98.06 84 SER A O 1
ATOM 694 N N . LYS A 1 85 ? -0.307 -6.854 12.464 1.00 98.00 85 LYS A N 1
ATOM 695 C CA . LYS A 1 85 ? -0.422 -7.981 13.406 1.00 98.00 85 LYS A CA 1
ATOM 696 C C . LYS A 1 85 ? -1.856 -8.146 13.910 1.00 98.00 85 LYS A C 1
ATOM 698 O O . LYS A 1 85 ? -2.355 -9.261 13.942 1.00 98.00 85 LYS A O 1
ATOM 703 N N . LEU A 1 86 ? -2.533 -7.042 14.229 1.00 98.00 86 LEU A N 1
ATOM 704 C CA . LEU A 1 86 ? -3.949 -7.045 14.599 1.00 98.00 86 LEU A CA 1
ATOM 705 C C . LEU A 1 86 ? -4.817 -7.638 13.478 1.00 98.00 86 LEU A C 1
ATOM 707 O O . LEU A 1 86 ? -5.664 -8.484 13.735 1.00 98.00 86 LEU A O 1
ATOM 711 N N . VAL A 1 87 ? -4.574 -7.248 12.224 1.00 97.94 87 VAL A N 1
ATOM 712 C CA . VAL A 1 87 ? -5.262 -7.815 11.052 1.00 97.94 87 VAL A CA 1
ATOM 713 C C . VAL A 1 87 ? -4.991 -9.316 10.910 1.00 97.94 87 VAL A C 1
ATOM 715 O O . VAL A 1 87 ? -5.903 -10.048 10.541 1.00 97.94 87 VAL A O 1
ATOM 718 N N . GLU A 1 88 ? -3.782 -9.789 11.223 1.00 98.00 88 GLU A N 1
ATOM 719 C CA . GLU A 1 88 ? -3.473 -11.225 11.219 1.00 98.00 88 GLU A CA 1
ATOM 720 C C . GLU A 1 88 ? -4.253 -11.982 12.307 1.00 98.00 88 GLU A C 1
ATOM 722 O O . GLU A 1 88 ? -4.765 -13.065 12.044 1.00 98.00 88 GLU A O 1
ATOM 727 N N . LEU A 1 89 ? -4.437 -11.391 13.493 1.00 97.81 89 LEU A N 1
ATOM 728 C CA . LEU A 1 89 ? -5.302 -11.968 14.531 1.00 97.81 89 LEU A CA 1
ATOM 729 C C . LEU A 1 89 ? -6.757 -12.057 14.060 1.00 97.81 89 LEU A C 1
ATOM 731 O O . LEU A 1 89 ? -7.384 -13.104 14.196 1.00 97.81 89 LEU A O 1
ATOM 735 N N . PHE A 1 90 ? -7.289 -10.993 13.453 1.00 97.88 90 PHE A N 1
ATOM 736 C CA . PHE A 1 90 ? -8.620 -11.043 12.841 1.00 97.88 90 PHE A CA 1
ATOM 737 C C . PHE A 1 90 ? -8.701 -12.141 11.778 1.00 97.88 90 PHE A C 1
ATOM 739 O O . PHE A 1 90 ? -9.671 -12.889 11.746 1.00 97.88 90 PHE A O 1
ATOM 746 N N . LYS A 1 91 ? -7.664 -12.285 10.949 1.00 97.25 91 LYS A N 1
ATOM 747 C CA . LYS A 1 91 ? -7.608 -13.315 9.914 1.00 97.25 91 LYS A CA 1
ATOM 748 C C . LYS A 1 91 ? -7.637 -14.733 10.482 1.00 97.25 91 LYS A C 1
ATOM 750 O O . LYS A 1 91 ? -8.335 -15.586 9.944 1.00 97.25 91 LYS A O 1
ATOM 755 N N . GLN A 1 92 ? -6.919 -14.985 11.572 1.00 97.00 92 GLN A N 1
ATOM 756 C CA . GLN A 1 92 ? -6.926 -16.286 12.245 1.00 97.00 92 GLN A CA 1
ATOM 757 C C . GLN A 1 92 ? -8.303 -16.645 12.823 1.00 97.00 92 GLN A C 1
ATOM 759 O O . GLN A 1 92 ? -8.649 -17.821 12.861 1.00 97.00 92 GLN A O 1
ATOM 764 N N . ASN A 1 93 ? -9.086 -15.647 13.244 1.00 96.19 93 ASN A N 1
ATOM 765 C CA . ASN A 1 93 ? -10.399 -15.858 13.861 1.00 96.19 93 ASN A CA 1
ATOM 766 C C . ASN A 1 93 ? -11.559 -15.847 12.851 1.00 96.19 93 ASN A C 1
ATOM 768 O O . ASN A 1 93 ? -12.549 -16.544 13.054 1.00 96.19 93 ASN A O 1
ATOM 772 N N . PHE A 1 94 ? -11.455 -15.061 11.775 1.00 96.25 94 PHE A N 1
ATOM 773 C CA . PHE A 1 94 ? -12.579 -14.757 10.876 1.00 96.25 94 PHE A CA 1
ATOM 774 C C . PHE A 1 94 ? -12.285 -15.014 9.388 1.00 96.25 94 PHE A C 1
ATOM 776 O O . PHE A 1 94 ? -13.141 -14.764 8.543 1.00 96.25 94 PHE A O 1
ATOM 783 N N . GLY A 1 95 ? -11.091 -15.505 9.042 1.00 96.00 95 GLY A N 1
ATOM 784 C CA . GLY A 1 95 ? -10.680 -15.746 7.656 1.00 96.00 95 GLY A CA 1
ATOM 785 C C . GLY A 1 95 ? -10.126 -14.509 6.943 1.00 96.00 95 GLY A C 1
ATOM 786 O O . GLY A 1 95 ? -9.869 -13.469 7.541 1.00 96.00 95 GLY A O 1
ATOM 787 N N . GLU A 1 96 ? -9.874 -14.622 5.639 1.00 95.44 96 GLU A N 1
ATOM 788 C CA . GLU A 1 96 ? -9.198 -13.566 4.873 1.00 95.44 96 GLU A CA 1
ATOM 789 C C . GLU A 1 96 ? -10.015 -12.260 4.798 1.00 95.44 96 GLU A C 1
ATOM 791 O O . GLU A 1 96 ? -11.198 -12.293 4.446 1.00 95.44 96 GLU A O 1
ATOM 796 N N . PRO A 1 97 ? -9.396 -11.084 5.032 1.00 95.25 97 PRO A N 1
ATOM 797 C CA . PRO A 1 97 ? -10.089 -9.816 4.870 1.00 95.25 97 PRO A CA 1
ATOM 798 C C . PRO A 1 97 ? -10.412 -9.533 3.407 1.00 95.25 97 PRO A C 1
ATOM 800 O O . PRO A 1 97 ? -9.567 -9.659 2.512 1.00 95.25 97 PRO A O 1
ATOM 803 N N . ARG A 1 98 ? -11.591 -8.958 3.174 1.00 93.56 98 ARG A N 1
ATOM 804 C CA . ARG A 1 98 ? -11.859 -8.234 1.930 1.00 93.56 98 ARG A CA 1
ATOM 805 C C . ARG A 1 98 ? -11.267 -6.834 2.021 1.00 93.56 98 ARG A C 1
ATOM 807 O O . ARG A 1 98 ? -11.483 -6.104 2.985 1.00 93.56 98 ARG A O 1
ATOM 814 N N . PHE A 1 99 ? -10.535 -6.426 0.991 1.00 91.19 99 PHE A N 1
ATOM 815 C CA . PHE A 1 99 ? -9.982 -5.077 0.922 1.00 91.19 99 PHE A CA 1
ATOM 816 C C . PHE A 1 99 ? -10.978 -4.124 0.268 1.00 91.19 99 PHE A C 1
ATOM 818 O O . PHE A 1 99 ? -11.393 -4.333 -0.872 1.00 91.19 99 PHE A O 1
ATOM 825 N N . ALA A 1 100 ? -11.332 -3.054 0.977 1.00 88.62 100 ALA A N 1
ATOM 826 C CA . ALA A 1 100 ? -12.285 -2.056 0.505 1.00 88.62 100 ALA A CA 1
ATOM 827 C C . ALA A 1 100 ? -11.676 -0.652 0.477 1.00 88.62 100 ALA A C 1
ATOM 829 O O . ALA A 1 100 ? -10.750 -0.323 1.220 1.00 88.62 100 ALA A O 1
ATOM 830 N N . THR A 1 101 ? -12.229 0.193 -0.390 1.00 86.56 101 THR A N 1
ATOM 831 C CA . THR A 1 101 ? -11.917 1.629 -0.452 1.00 86.56 101 THR A CA 1
ATOM 832 C C . THR A 1 101 ? -12.944 2.471 0.300 1.00 86.56 101 THR A C 1
ATOM 834 O O . THR A 1 101 ? -12.662 3.608 0.668 1.00 86.56 101 THR A O 1
ATOM 837 N N . SER A 1 102 ? -14.132 1.914 0.548 1.00 82.12 102 SER A N 1
ATOM 838 C CA . SER A 1 102 ? -15.196 2.557 1.310 1.00 82.12 102 SER A CA 1
ATOM 839 C C . SER A 1 102 ? -15.023 2.325 2.807 1.00 82.12 102 SER A C 1
ATOM 841 O O . SER A 1 102 ? -14.543 1.278 3.234 1.00 82.12 102 SER A O 1
ATOM 843 N N . THR A 1 103 ? -15.460 3.296 3.605 1.00 82.06 103 THR A N 1
ATOM 844 C CA . THR A 1 103 ? -15.620 3.173 5.062 1.00 82.06 103 THR A CA 1
ATOM 845 C C . THR A 1 103 ? -17.041 2.755 5.452 1.00 82.06 103 THR A C 1
ATOM 847 O O . THR A 1 103 ? -17.398 2.788 6.631 1.00 82.06 103 THR A O 1
ATOM 850 N N . LYS A 1 104 ? -17.893 2.436 4.468 1.00 82.06 104 LYS A N 1
ATOM 851 C CA . LYS A 1 104 ? -19.235 1.900 4.697 1.00 82.06 104 LYS A CA 1
ATOM 852 C C . LYS A 1 104 ? -19.144 0.396 4.933 1.00 82.06 104 LYS A C 1
ATOM 854 O O . LYS A 1 104 ? -18.453 -0.300 4.198 1.00 82.06 104 LYS A O 1
ATOM 859 N N . SER A 1 105 ? -19.885 -0.062 5.925 1.00 82.38 105 SER A N 1
ATOM 860 C CA . SER A 1 105 ? -20.109 -1.460 6.280 1.00 82.38 105 SER A CA 1
ATOM 861 C C . SER A 1 105 ? -21.535 -1.856 5.906 1.00 82.38 105 SER A C 1
ATOM 863 O O . SER A 1 105 ? -22.472 -1.052 6.013 1.00 82.38 105 SER A O 1
ATOM 865 N N . LYS A 1 106 ? -21.715 -3.096 5.453 1.00 81.81 106 LYS A N 1
ATOM 866 C CA . LYS A 1 106 ? -23.034 -3.728 5.350 1.00 81.81 106 LYS A CA 1
ATOM 867 C C . LYS A 1 106 ? -23.464 -4.296 6.707 1.00 81.81 106 LYS A C 1
ATOM 869 O O . LYS A 1 106 ? -22.808 -4.099 7.729 1.00 81.81 106 LYS A O 1
ATOM 874 N N . LYS A 1 107 ? -24.631 -4.946 6.722 1.00 73.62 107 LYS A N 1
ATOM 875 C CA . LYS A 1 107 ? -25.086 -5.716 7.882 1.00 73.62 107 LYS A CA 1
ATOM 876 C C . LYS A 1 107 ? -24.054 -6.826 8.144 1.00 73.62 107 LYS A C 1
ATOM 878 O O . LYS A 1 107 ? -23.635 -7.463 7.187 1.00 73.62 107 LYS A O 1
ATOM 883 N N . ASP A 1 108 ? -23.639 -6.968 9.400 1.00 81.31 108 ASP A N 1
ATOM 884 C CA . ASP A 1 108 ? -22.693 -7.991 9.882 1.00 81.31 108 ASP A CA 1
ATOM 885 C C . ASP A 1 108 ? -21.242 -7.865 9.359 1.00 81.31 108 ASP A C 1
ATOM 887 O O . ASP A 1 108 ? -20.442 -8.787 9.481 1.00 81.31 108 ASP A O 1
ATOM 891 N N . GLU A 1 109 ? -20.871 -6.690 8.831 1.00 94.06 109 GLU A N 1
ATOM 892 C CA . GLU A 1 109 ? -19.493 -6.367 8.437 1.00 94.06 109 GLU A CA 1
ATOM 893 C C . GLU A 1 109 ? -18.803 -5.460 9.467 1.00 94.06 109 GLU A C 1
ATOM 895 O O . GLU A 1 109 ? -19.341 -4.419 9.874 1.00 94.06 109 GLU A O 1
ATOM 900 N N . ILE A 1 110 ? -17.556 -5.797 9.795 1.00 96.44 110 ILE A N 1
ATOM 901 C CA . ILE A 1 110 ? -16.627 -4.944 10.535 1.00 96.44 110 ILE A CA 1
ATOM 902 C C . ILE A 1 110 ? -15.552 -4.423 9.591 1.00 96.44 110 ILE A C 1
ATOM 904 O O . ILE A 1 110 ? -14.912 -5.174 8.860 1.00 96.44 110 ILE A O 1
ATOM 908 N N . VAL A 1 111 ? -15.327 -3.113 9.631 1.00 97.56 111 VAL A N 1
ATOM 909 C CA . VAL A 1 111 ? -14.324 -2.420 8.826 1.00 97.56 111 VAL A CA 1
ATOM 910 C C . VAL A 1 111 ? -13.252 -1.860 9.750 1.00 97.56 111 VAL A C 1
ATOM 912 O O . VAL A 1 111 ? -13.525 -0.984 10.572 1.00 97.56 111 VAL A O 1
ATOM 915 N N . LEU A 1 112 ? -12.024 -2.338 9.577 1.00 97.94 112 LEU A N 1
ATOM 916 C CA . LEU A 1 112 ? -10.825 -1.768 10.179 1.00 97.94 112 LEU A CA 1
ATOM 917 C C . LEU A 1 112 ? -10.222 -0.739 9.219 1.00 97.94 112 LEU A C 1
ATOM 919 O O . LEU A 1 112 ? -9.841 -1.064 8.086 1.00 97.94 112 LEU A O 1
ATOM 923 N N . ILE A 1 113 ? -10.139 0.505 9.678 1.00 97.62 113 ILE A N 1
ATOM 924 C CA . ILE A 1 113 ? -9.733 1.665 8.884 1.00 97.62 113 ILE A CA 1
ATOM 925 C C . ILE A 1 113 ? -8.470 2.250 9.523 1.00 97.62 113 ILE A C 1
ATOM 927 O O . ILE A 1 113 ? -8.542 2.774 10.637 1.00 97.62 113 ILE A O 1
ATOM 931 N N . PRO A 1 114 ? -7.308 2.160 8.855 1.00 97.50 114 PRO A N 1
ATOM 932 C CA . PRO A 1 114 ? -6.088 2.779 9.349 1.00 97.50 114 PRO A CA 1
ATOM 933 C C . PRO A 1 114 ? -6.031 4.278 8.993 1.00 97.50 114 PRO A C 1
ATOM 935 O O . PRO A 1 114 ? -6.650 4.699 8.006 1.00 97.50 114 PRO A O 1
ATOM 938 N N . PRO A 1 115 ? -5.252 5.086 9.736 1.00 96.25 115 PRO A N 1
ATOM 939 C CA . PRO A 1 115 ? -5.075 6.507 9.447 1.00 96.25 115 PRO A CA 1
ATOM 940 C C . PRO A 1 115 ? -4.368 6.729 8.105 1.00 96.25 115 PRO A C 1
ATOM 942 O O . PRO A 1 115 ? -3.573 5.887 7.690 1.00 96.25 115 PRO A O 1
ATOM 945 N N . PRO A 1 116 ? -4.600 7.851 7.407 1.00 95.31 116 PRO A N 1
ATOM 946 C CA . PRO A 1 116 ? -4.007 8.094 6.094 1.00 95.31 116 PRO A CA 1
ATOM 947 C C . PRO A 1 116 ? -2.468 8.121 6.126 1.00 95.31 116 PRO A C 1
ATOM 949 O O . PRO A 1 116 ? -1.851 8.621 7.067 1.00 95.31 116 PRO A O 1
ATOM 952 N N . ILE A 1 117 ? -1.848 7.621 5.053 1.00 96.88 117 ILE A N 1
ATOM 953 C CA . ILE A 1 117 ? -0.407 7.749 4.788 1.00 96.88 117 ILE A CA 1
ATOM 954 C C . ILE A 1 117 ? -0.218 8.820 3.713 1.00 96.88 117 ILE A C 1
ATOM 956 O O . ILE A 1 117 ? -0.815 8.736 2.640 1.00 96.88 117 ILE A O 1
ATOM 960 N N . THR A 1 118 ? 0.631 9.809 3.979 1.00 96.62 118 THR A N 1
ATOM 961 C CA . THR A 1 118 ? 0.962 10.875 3.026 1.00 96.62 118 THR A CA 1
ATOM 962 C C . THR A 1 118 ? 2.105 10.469 2.092 1.00 96.62 118 THR A C 1
ATOM 964 O O . THR A 1 118 ? 2.865 9.540 2.364 1.00 96.62 118 THR A O 1
ATOM 967 N N . LYS A 1 119 ? 2.285 11.205 0.988 1.00 97.31 119 LYS A N 1
ATOM 9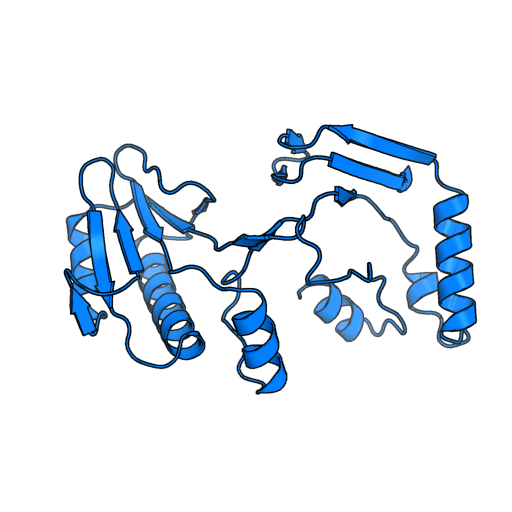68 C CA . LYS A 1 119 ? 3.445 11.037 0.093 1.00 97.31 119 LYS A CA 1
ATOM 969 C C . LYS A 1 119 ? 4.778 11.202 0.831 1.00 97.31 119 LYS A C 1
ATOM 971 O O . LYS A 1 119 ? 5.705 10.440 0.575 1.00 97.31 119 LYS A O 1
ATOM 976 N N . ILE A 1 120 ? 4.840 12.164 1.753 1.00 97.25 120 ILE A N 1
ATOM 977 C CA . ILE A 1 120 ? 6.033 12.458 2.553 1.00 97.25 120 ILE A CA 1
ATOM 978 C C . ILE A 1 120 ? 6.353 11.279 3.474 1.00 97.25 120 ILE A C 1
ATOM 980 O O . ILE A 1 120 ? 7.496 10.832 3.486 1.00 97.25 120 ILE A O 1
ATOM 984 N N . ASP A 1 121 ? 5.346 10.709 4.146 1.00 97.12 121 ASP A N 1
ATOM 985 C CA . ASP A 1 121 ? 5.533 9.514 4.982 1.00 97.12 121 ASP A CA 1
ATOM 986 C C . ASP A 1 121 ? 6.143 8.358 4.176 1.00 97.12 121 ASP A C 1
ATOM 988 O O . ASP A 1 121 ? 7.056 7.683 4.646 1.00 97.12 121 ASP A O 1
ATOM 992 N N . VAL A 1 122 ? 5.660 8.136 2.944 1.00 96.81 122 VAL A N 1
ATOM 993 C CA . VAL A 1 122 ? 6.187 7.083 2.060 1.00 96.81 122 VAL A CA 1
ATOM 994 C C . VAL A 1 122 ? 7.664 7.317 1.759 1.00 96.81 122 VAL A C 1
ATOM 996 O O . VAL A 1 122 ? 8.464 6.402 1.952 1.00 96.81 122 VAL A O 1
ATOM 999 N N . ILE A 1 123 ? 8.033 8.527 1.333 1.00 96.25 123 ILE A N 1
ATOM 1000 C CA . ILE A 1 123 ? 9.420 8.861 0.980 1.00 96.25 123 ILE A CA 1
ATOM 1001 C C . ILE A 1 123 ? 10.334 8.732 2.197 1.00 96.25 123 ILE A C 1
ATOM 1003 O O . ILE A 1 123 ? 11.340 8.030 2.127 1.00 96.25 123 ILE A O 1
ATOM 1007 N N . GLN A 1 124 ? 9.963 9.348 3.321 1.00 96.69 124 GLN A N 1
ATOM 1008 C CA . GLN A 1 124 ? 10.765 9.316 4.544 1.00 96.69 124 GLN A CA 1
ATOM 1009 C C . GLN A 1 124 ? 10.954 7.882 5.047 1.00 96.69 124 GLN A C 1
ATOM 1011 O O . GLN A 1 124 ? 12.071 7.486 5.374 1.00 96.69 124 GLN A O 1
ATOM 1016 N N . SER A 1 125 ? 9.887 7.074 5.041 1.00 96.31 125 SER A N 1
ATOM 1017 C CA . SER A 1 125 ? 9.961 5.668 5.450 1.00 96.31 125 SER A CA 1
ATOM 1018 C C . SER A 1 125 ? 10.917 4.854 4.566 1.00 96.31 125 SER A C 1
ATOM 1020 O O . SER A 1 125 ? 11.699 4.052 5.077 1.00 96.31 125 SER A O 1
ATOM 1022 N N . ALA A 1 126 ? 10.912 5.099 3.250 1.00 93.94 126 ALA A N 1
ATOM 1023 C CA . ALA A 1 126 ? 11.788 4.426 2.297 1.00 93.94 126 ALA A CA 1
ATOM 1024 C C . ALA A 1 126 ? 13.253 4.862 2.454 1.00 93.94 126 ALA A C 1
ATOM 1026 O O . ALA A 1 126 ? 14.131 4.005 2.516 1.00 93.94 126 ALA A O 1
ATOM 1027 N N . GLN A 1 127 ? 13.511 6.166 2.592 1.00 95.75 127 GLN A N 1
ATOM 1028 C CA . GLN A 1 127 ? 14.856 6.716 2.815 1.00 95.75 127 GLN A CA 1
ATOM 1029 C C . GLN A 1 127 ? 15.492 6.196 4.109 1.00 95.75 127 GLN A C 1
ATOM 1031 O O . GLN A 1 127 ? 16.694 5.966 4.163 1.00 95.75 127 GLN A O 1
ATOM 1036 N N . GLN A 1 128 ? 14.680 5.962 5.141 1.00 95.75 128 GLN A N 1
ATOM 1037 C CA . GLN A 1 128 ? 15.123 5.393 6.416 1.00 95.75 128 GLN A CA 1
ATOM 1038 C C . GLN A 1 128 ? 15.245 3.858 6.396 1.00 95.75 128 GLN A C 1
ATOM 1040 O O . GLN A 1 128 ? 15.566 3.262 7.423 1.00 95.75 128 GLN A O 1
ATOM 1045 N N . GLY A 1 129 ? 14.911 3.189 5.285 1.00 94.62 129 GLY A N 1
ATOM 1046 C CA . GLY A 1 129 ? 14.851 1.723 5.206 1.00 94.62 129 GLY A CA 1
ATOM 1047 C C . GLY A 1 129 ? 13.744 1.088 6.065 1.00 94.62 129 GLY A C 1
ATOM 1048 O O . GLY A 1 129 ? 13.696 -0.132 6.235 1.00 94.62 129 GLY A O 1
ATOM 1049 N N . LYS A 1 130 ? 12.822 1.889 6.611 1.00 95.56 130 LYS A N 1
ATOM 1050 C CA . LYS A 1 130 ? 11.728 1.449 7.486 1.00 95.56 130 LYS A CA 1
ATOM 1051 C C . LYS A 1 130 ? 10.438 1.300 6.688 1.00 95.56 130 LYS A C 1
ATOM 1053 O O . LYS A 1 130 ? 9.561 2.152 6.726 1.00 95.56 130 LYS A O 1
ATOM 1058 N N . LEU A 1 131 ? 10.289 0.183 5.984 1.00 94.44 131 LEU A N 1
ATOM 1059 C CA . LEU A 1 131 ? 9.127 -0.020 5.116 1.00 94.44 131 LEU A CA 1
ATOM 1060 C C . LEU A 1 131 ? 7.829 -0.289 5.897 1.00 94.44 131 LEU A C 1
ATOM 1062 O O . LEU A 1 131 ? 7.815 -1.031 6.892 1.00 94.44 131 LEU A O 1
ATOM 1066 N N . PHE A 1 132 ? 6.735 0.281 5.383 1.00 96.94 132 PHE A N 1
ATOM 1067 C CA . PHE A 1 132 ? 5.367 -0.068 5.759 1.00 96.94 132 PHE A CA 1
ATOM 1068 C C . PHE A 1 132 ? 5.033 -1.523 5.373 1.00 96.94 132 PHE A C 1
ATOM 1070 O O . PHE A 1 132 ? 5.524 -2.013 4.352 1.00 96.94 132 PHE A O 1
ATOM 1077 N N . PRO A 1 133 ? 4.153 -2.213 6.125 1.00 96.06 133 PRO A N 1
ATOM 1078 C CA . PRO A 1 133 ? 3.670 -3.544 5.761 1.00 96.06 133 PRO A CA 1
ATOM 1079 C C . PRO A 1 133 ? 2.961 -3.585 4.396 1.00 96.06 133 PRO A C 1
ATOM 1081 O O . PRO A 1 133 ? 2.461 -2.555 3.915 1.00 96.06 133 PRO A O 1
ATOM 1084 N N . PRO A 1 134 ? 2.829 -4.773 3.780 1.00 93.56 134 PRO A N 1
ATOM 1085 C CA . PRO A 1 134 ? 2.041 -4.947 2.566 1.00 93.56 134 PRO A CA 1
ATOM 1086 C C . PRO A 1 134 ? 0.627 -4.362 2.685 1.00 93.56 134 PRO A C 1
ATOM 1088 O O . PRO A 1 134 ? -0.011 -4.416 3.734 1.00 93.56 134 PRO A O 1
ATOM 1091 N N . LYS A 1 135 ? 0.122 -3.804 1.575 1.00 92.00 135 LYS A N 1
ATOM 1092 C CA . LYS A 1 135 ? -1.223 -3.202 1.488 1.00 92.00 135 LYS A CA 1
ATOM 1093 C C . LYS A 1 135 ? -1.454 -2.038 2.472 1.00 92.00 135 LYS A C 1
ATOM 1095 O O . LYS A 1 135 ? -2.597 -1.755 2.826 1.00 92.00 135 LYS A O 1
ATOM 1100 N N . SER A 1 136 ? -0.408 -1.353 2.934 1.00 95.38 136 SER A N 1
ATOM 1101 C CA . SER A 1 136 ? -0.566 -0.129 3.741 1.00 95.38 136 SER A CA 1
ATOM 1102 C C . SER A 1 136 ? -0.992 1.061 2.881 1.00 95.38 136 SER A C 1
ATOM 1104 O O . SER A 1 136 ? -1.926 1.776 3.228 1.00 95.38 136 SER A O 1
ATOM 1106 N N . THR A 1 137 ? -0.364 1.217 1.715 1.00 95.19 137 THR A N 1
ATOM 1107 C CA . THR A 1 137 ? -0.627 2.301 0.766 1.00 95.19 137 THR A CA 1
ATOM 1108 C C . THR A 1 137 ? -1.445 1.831 -0.435 1.00 95.19 137 THR A C 1
ATOM 1110 O O . THR A 1 137 ? -1.418 0.664 -0.848 1.00 95.19 137 THR A O 1
ATOM 1113 N N . ARG A 1 138 ? -2.185 2.774 -1.013 1.00 93.25 138 ARG A N 1
ATOM 1114 C CA . ARG A 1 138 ? -2.948 2.633 -2.247 1.00 93.25 138 ARG A CA 1
ATOM 1115 C C . ARG A 1 138 ? -2.775 3.891 -3.083 1.00 93.25 138 ARG A C 1
ATOM 1117 O O . ARG A 1 138 ? -3.438 4.894 -2.837 1.00 93.25 138 ARG A O 1
ATOM 1124 N N . HIS A 1 139 ? -1.895 3.829 -4.069 1.00 93.31 139 HIS A N 1
ATOM 1125 C CA . HIS A 1 139 ? -1.700 4.922 -5.013 1.00 93.31 139 HIS A CA 1
ATOM 1126 C C . HIS A 1 139 ? -2.818 4.940 -6.046 1.00 93.31 139 HIS A C 1
ATOM 1128 O O . HIS A 1 139 ? -3.120 3.907 -6.647 1.00 93.31 139 HIS A O 1
ATOM 1134 N N . VAL A 1 140 ? -3.427 6.106 -6.228 1.00 91.06 140 VAL A N 1
ATOM 1135 C CA . VAL A 1 140 ? -4.397 6.377 -7.289 1.00 91.06 140 VAL A CA 1
ATOM 1136 C C . VAL A 1 140 ? -3.737 7.345 -8.255 1.00 91.06 140 VAL A C 1
ATOM 1138 O O . VAL A 1 140 ? -3.284 8.410 -7.843 1.00 91.06 140 VAL A O 1
ATOM 1141 N N . PHE A 1 141 ? -3.648 6.943 -9.516 1.00 91.12 141 PHE A N 1
ATOM 1142 C CA . PHE A 1 141 ? -3.052 7.734 -10.587 1.00 91.12 141 PHE A CA 1
ATOM 1143 C C . PHE A 1 141 ? -4.154 8.387 -11.434 1.00 91.12 141 PHE A C 1
ATOM 1145 O O . PHE A 1 141 ? -5.263 7.852 -11.498 1.00 91.12 141 PHE A O 1
ATOM 1152 N N . PRO A 1 142 ? -3.871 9.513 -12.113 1.00 88.56 142 PRO A N 1
ATOM 1153 C CA . PRO A 1 142 ? -4.847 10.145 -13.004 1.00 88.56 142 PRO A CA 1
ATOM 1154 C C . PRO A 1 142 ? -5.183 9.247 -14.204 1.00 88.56 142 PRO A C 1
ATOM 1156 O O . PRO A 1 142 ? -6.333 9.158 -14.632 1.00 88.56 142 PRO A O 1
ATOM 1159 N N . VAL A 1 143 ? -4.172 8.535 -14.706 1.00 87.69 143 VAL A N 1
ATOM 1160 C CA . VAL A 1 143 ? -4.293 7.536 -15.761 1.00 87.69 143 VAL A CA 1
ATOM 1161 C C . VAL A 1 143 ? -3.611 6.254 -15.314 1.00 87.69 143 VAL A C 1
ATOM 1163 O O . VAL A 1 143 ? -2.523 6.287 -14.730 1.00 87.69 143 VAL A O 1
ATOM 1166 N N . ARG A 1 144 ? -4.247 5.115 -15.585 1.00 86.00 144 ARG A N 1
ATOM 1167 C CA . ARG A 1 144 ? -3.624 3.813 -15.368 1.00 86.00 144 ARG A CA 1
ATOM 1168 C C . ARG A 1 144 ? -3.295 3.145 -16.684 1.00 86.00 144 ARG A C 1
ATOM 1170 O O . ARG A 1 144 ? -4.188 2.845 -17.466 1.00 86.00 144 ARG A O 1
ATOM 1177 N N . LEU A 1 145 ? -2.018 2.835 -16.852 1.00 85.00 145 LEU A N 1
ATOM 1178 C CA . LEU A 1 145 ? -1.546 2.010 -17.948 1.00 85.00 145 LEU A CA 1
ATOM 1179 C C . LEU A 1 145 ? -1.889 0.536 -17.697 1.00 85.00 145 LEU A C 1
ATOM 1181 O O . LEU A 1 145 ? -1.523 -0.024 -16.655 1.00 85.00 145 LEU A O 1
ATOM 1185 N N . LEU A 1 146 ? -2.586 -0.085 -18.641 1.00 80.38 146 LEU A N 1
ATOM 1186 C CA . LEU A 1 146 ? -2.999 -1.483 -18.613 1.00 80.38 146 LEU A CA 1
ATOM 1187 C C . LEU A 1 146 ? -2.498 -2.209 -19.865 1.00 80.38 146 LEU A C 1
ATOM 1189 O O . LEU A 1 146 ? -2.301 -1.606 -20.912 1.00 80.38 146 LEU A O 1
ATOM 1193 N N . LEU A 1 147 ? -2.270 -3.518 -19.722 1.00 67.69 147 LEU A N 1
ATOM 1194 C CA . LEU A 1 147 ? -1.906 -4.433 -20.813 1.00 67.69 147 LEU A CA 1
ATOM 1195 C C . LEU A 1 147 ? -0.669 -4.034 -21.643 1.00 67.69 147 LEU A C 1
ATOM 1197 O O . LEU A 1 147 ? -0.564 -4.377 -22.811 1.00 67.69 147 LEU A O 1
ATOM 1201 N N . ALA A 1 148 ? 0.330 -3.412 -21.016 1.00 67.12 148 ALA A N 1
ATOM 1202 C CA . ALA A 1 148 ? 1.673 -3.278 -21.580 1.00 67.12 148 ALA A CA 1
ATOM 1203 C C . ALA A 1 148 ? 2.384 -4.644 -21.657 1.00 67.12 148 ALA A C 1
ATOM 1205 O O . ALA A 1 148 ? 3.229 -4.968 -20.818 1.00 67.12 148 ALA A O 1
ATOM 1206 N N . GLN A 1 149 ? 1.998 -5.476 -22.624 1.00 81.00 149 GLN A N 1
ATOM 1207 C CA . GLN A 1 149 ? 2.536 -6.822 -22.840 1.00 81.00 149 GLN A CA 1
ATOM 1208 C C . GLN A 1 149 ? 3.938 -6.759 -23.453 1.00 81.00 149 GLN A C 1
ATOM 1210 O O . GLN A 1 149 ? 4.148 -7.170 -24.586 1.00 81.00 149 GLN A O 1
ATOM 1215 N N . ILE A 1 150 ? 4.908 -6.202 -22.732 1.00 88.19 150 ILE A N 1
ATOM 1216 C CA . ILE A 1 150 ? 6.272 -6.096 -23.244 1.00 88.19 150 ILE A CA 1
ATOM 1217 C C . ILE A 1 150 ? 6.940 -7.482 -23.299 1.00 88.19 150 ILE A C 1
ATOM 1219 O O . ILE A 1 150 ? 6.843 -8.247 -22.330 1.00 88.19 150 ILE A O 1
ATOM 1223 N N . PRO A 1 151 ? 7.634 -7.838 -24.397 1.00 90.38 151 PRO A N 1
ATOM 1224 C CA . PRO A 1 151 ? 8.314 -9.121 -24.488 1.00 90.38 151 PRO A CA 1
ATOM 1225 C C . PRO A 1 151 ? 9.366 -9.286 -23.385 1.00 90.38 151 PRO A C 1
ATOM 1227 O O . PRO A 1 151 ? 10.309 -8.504 -23.289 1.00 90.38 151 PRO A O 1
ATOM 1230 N N . ILE A 1 152 ? 9.271 -10.359 -22.592 1.00 92.00 152 ILE A N 1
ATOM 1231 C CA . ILE A 1 152 ? 10.254 -10.658 -21.530 1.00 92.00 152 ILE A CA 1
ATOM 1232 C C . ILE A 1 152 ? 11.676 -10.771 -22.101 1.00 92.00 152 ILE A C 1
ATOM 1234 O O . ILE A 1 152 ? 12.630 -10.354 -21.454 1.00 92.00 152 ILE A O 1
ATOM 1238 N N . LYS A 1 153 ? 11.823 -11.277 -23.336 1.00 92.56 153 LYS A N 1
ATOM 1239 C CA . LYS A 1 153 ? 13.119 -11.367 -24.031 1.00 92.56 153 LYS A CA 1
ATOM 1240 C C . LYS A 1 153 ? 13.802 -10.007 -24.187 1.00 92.56 153 LYS A C 1
ATOM 1242 O O . LYS A 1 153 ? 15.024 -9.959 -24.131 1.00 92.56 153 LYS A O 1
ATOM 1247 N N . LEU A 1 154 ? 13.029 -8.932 -24.362 1.00 92.75 154 LEU A N 1
ATOM 1248 C CA . LEU A 1 154 ? 13.566 -7.577 -24.439 1.00 92.75 154 LEU A CA 1
ATOM 1249 C C . LEU A 1 154 ? 14.134 -7.153 -23.079 1.00 92.75 154 LEU A C 1
ATOM 1251 O O . LEU A 1 154 ? 15.274 -6.716 -22.997 1.00 92.75 154 LEU A O 1
ATOM 1255 N N . LEU A 1 155 ? 13.375 -7.385 -22.004 1.00 93.44 155 LEU A N 1
ATOM 1256 C CA . LEU A 1 155 ? 13.782 -7.060 -20.632 1.00 93.44 155 LEU A CA 1
ATOM 1257 C C . LEU A 1 155 ? 14.928 -7.936 -20.096 1.00 93.44 155 LEU A C 1
ATOM 1259 O O . LEU A 1 155 ? 15.636 -7.537 -19.178 1.00 93.44 155 LEU A O 1
ATOM 1263 N N . ALA A 1 156 ? 15.106 -9.142 -20.634 1.00 94.81 156 ALA A N 1
ATOM 1264 C CA . ALA A 1 156 ? 16.180 -10.060 -20.256 1.00 94.81 156 ALA A CA 1
ATOM 1265 C C . ALA A 1 156 ? 17.480 -9.847 -21.056 1.00 94.81 156 ALA A C 1
ATOM 1267 O O . ALA A 1 156 ? 18.461 -10.560 -20.830 1.00 94.81 156 ALA A O 1
ATOM 1268 N N . ASN A 1 157 ? 17.496 -8.931 -22.031 1.00 93.50 157 ASN A N 1
ATOM 1269 C CA . ASN A 1 157 ? 18.613 -8.798 -22.958 1.00 93.50 157 ASN A CA 1
ATOM 1270 C C . ASN A 1 157 ? 19.794 -8.036 -22.340 1.00 93.50 157 ASN A C 1
ATOM 1272 O O . ASN A 1 157 ? 19.886 -6.818 -22.440 1.00 93.50 157 ASN A O 1
ATOM 1276 N N . LYS A 1 158 ? 20.755 -8.789 -21.802 1.00 92.50 158 LYS A N 1
ATOM 1277 C CA . LYS A 1 158 ? 21.993 -8.273 -21.191 1.00 92.50 158 LYS A CA 1
ATOM 1278 C C . LYS A 1 158 ? 22.960 -7.571 -22.150 1.00 92.50 158 LYS A C 1
ATOM 1280 O O . LYS A 1 158 ? 23.997 -7.087 -21.716 1.00 92.50 158 LYS A O 1
ATOM 1285 N N . LYS A 1 159 ? 22.686 -7.597 -23.459 1.00 94.19 159 LYS A N 1
ATOM 1286 C CA . LYS A 1 159 ? 23.510 -6.905 -24.462 1.00 94.19 159 LYS A CA 1
ATOM 1287 C C . LYS A 1 159 ? 23.077 -5.458 -24.680 1.00 94.19 159 LYS A C 1
ATOM 1289 O O . LYS A 1 159 ? 23.811 -4.727 -25.332 1.00 94.19 159 LYS A O 1
ATOM 1294 N N . LEU A 1 160 ? 21.885 -5.084 -24.216 1.00 93.44 160 LEU A N 1
ATOM 1295 C CA . LEU A 1 160 ? 21.408 -3.710 -24.300 1.00 93.44 160 LEU A CA 1
ATOM 1296 C C . LEU A 1 160 ? 21.954 -2.925 -23.112 1.00 93.44 160 LEU A C 1
ATOM 1298 O O . LEU A 1 160 ? 21.961 -3.427 -21.989 1.00 93.44 160 LEU A O 1
ATOM 1302 N N . ASP A 1 161 ? 22.380 -1.695 -23.367 1.00 95.19 161 ASP A N 1
ATOM 1303 C CA . ASP A 1 161 ? 22.493 -0.684 -22.324 1.00 95.19 161 ASP A CA 1
ATOM 1304 C C . ASP A 1 161 ? 21.118 -0.046 -22.048 1.00 95.19 161 ASP A C 1
ATOM 1306 O O . ASP A 1 161 ? 20.113 -0.372 -22.686 1.00 95.19 161 ASP A O 1
ATOM 1310 N N . GLN A 1 162 ? 21.066 0.839 -21.049 1.00 92.31 162 GLN A N 1
ATOM 1311 C CA . GLN A 1 162 ? 19.828 1.501 -20.631 1.00 92.31 162 GLN A CA 1
ATOM 1312 C C . GLN A 1 162 ? 19.189 2.307 -21.772 1.00 92.31 162 GLN A C 1
ATOM 1314 O O . GLN A 1 162 ? 17.981 2.223 -21.965 1.00 92.31 162 GLN A O 1
ATOM 1319 N N . GLU A 1 163 ? 19.990 3.050 -22.538 1.00 95.62 163 GLU A N 1
ATOM 1320 C CA . GLU A 1 163 ? 19.507 3.895 -23.636 1.00 95.62 163 GLU A CA 1
ATOM 1321 C C . GLU A 1 163 ? 18.899 3.045 -24.758 1.00 95.62 163 GLU A C 1
ATOM 1323 O O . GLU A 1 163 ? 17.746 3.246 -25.141 1.00 95.62 163 GLU A O 1
ATOM 1328 N N . SER A 1 164 ? 19.610 2.002 -25.195 1.00 95.56 164 SER A N 1
ATOM 1329 C CA . SER A 1 164 ? 19.119 1.073 -26.218 1.00 95.56 164 SER A CA 1
ATOM 1330 C C . SER A 1 164 ? 17.864 0.321 -25.763 1.00 95.56 164 SER A C 1
ATOM 1332 O O . SER A 1 164 ? 16.988 0.009 -26.575 1.00 95.56 164 SER A O 1
ATOM 1334 N N . ALA A 1 165 ? 17.764 -0.002 -24.469 1.00 93.88 165 ALA A N 1
ATOM 1335 C CA . ALA A 1 165 ? 16.573 -0.620 -23.900 1.00 93.88 165 ALA A CA 1
ATOM 1336 C C . ALA A 1 165 ? 15.374 0.342 -23.921 1.00 93.88 165 ALA A C 1
ATOM 1338 O O . ALA A 1 165 ? 14.292 -0.057 -24.362 1.00 93.88 165 ALA A O 1
ATOM 1339 N N . ASP A 1 166 ? 15.563 1.595 -23.501 1.00 94.00 166 ASP A N 1
ATOM 1340 C CA . ASP A 1 166 ? 14.520 2.628 -23.502 1.00 94.00 166 ASP A CA 1
ATOM 1341 C C . ASP A 1 166 ? 14.034 2.951 -24.925 1.00 94.00 166 ASP A C 1
ATOM 1343 O O . ASP A 1 166 ? 12.822 3.077 -25.156 1.00 94.00 166 ASP A O 1
ATOM 1347 N N . ASP A 1 167 ? 14.943 2.988 -25.901 1.00 94.88 167 ASP A N 1
ATOM 1348 C CA . ASP A 1 167 ? 14.615 3.154 -27.319 1.00 94.88 167 ASP A CA 1
ATOM 1349 C C . ASP A 1 167 ? 13.799 1.980 -27.861 1.00 94.88 167 ASP A C 1
ATOM 1351 O O . ASP A 1 167 ? 12.766 2.179 -28.510 1.00 94.88 167 ASP A O 1
ATOM 1355 N N . ALA A 1 168 ? 14.204 0.745 -27.553 1.00 93.38 168 ALA A N 1
ATOM 1356 C CA . ALA A 1 168 ? 13.483 -0.448 -27.981 1.00 93.38 168 ALA A CA 1
ATOM 1357 C C . ALA A 1 168 ? 12.084 -0.541 -27.346 1.00 93.38 168 ALA A C 1
ATOM 1359 O O . ALA A 1 168 ? 11.115 -0.894 -28.025 1.00 93.38 168 ALA A O 1
ATOM 1360 N N . VAL A 1 169 ? 11.952 -0.186 -26.063 1.00 92.00 169 VAL A N 1
ATOM 1361 C CA . VAL A 1 169 ? 10.656 -0.085 -25.374 1.00 92.00 169 VAL A CA 1
ATOM 1362 C C . VAL A 1 169 ? 9.782 0.986 -26.030 1.00 92.00 169 VAL A C 1
ATOM 1364 O O . VAL A 1 169 ? 8.599 0.749 -26.287 1.00 92.00 169 VAL A O 1
ATOM 1367 N N . SER A 1 170 ? 10.354 2.149 -26.336 1.00 90.94 170 SER A N 1
ATOM 1368 C CA . SER A 1 170 ? 9.638 3.249 -26.985 1.00 90.94 170 SER A CA 1
ATOM 1369 C C . SER A 1 170 ? 9.163 2.871 -28.387 1.00 90.94 170 SER A C 1
ATOM 1371 O O . SER A 1 170 ? 8.015 3.141 -28.739 1.00 90.94 170 SER A O 1
ATOM 1373 N N . ALA A 1 171 ? 10.011 2.216 -29.183 1.00 92.50 171 ALA A N 1
ATOM 1374 C CA . ALA A 1 171 ? 9.647 1.704 -30.500 1.00 92.50 171 ALA A CA 1
ATOM 1375 C C . ALA A 1 171 ? 8.522 0.662 -30.411 1.00 92.50 171 ALA A C 1
ATOM 1377 O O . ALA A 1 171 ? 7.561 0.736 -31.176 1.00 92.50 171 ALA A O 1
ATOM 1378 N N . TYR A 1 172 ? 8.596 -0.248 -29.433 1.00 91.38 172 TYR A N 1
ATOM 1379 C CA . TYR A 1 172 ? 7.552 -1.239 -29.187 1.00 91.38 172 TYR A CA 1
ATOM 1380 C C . TYR A 1 172 ? 6.199 -0.579 -28.903 1.00 91.38 172 TYR A C 1
ATOM 1382 O O . TYR A 1 172 ? 5.226 -0.867 -29.593 1.00 91.38 172 TYR A O 1
ATOM 1390 N N . PHE A 1 173 ? 6.126 0.366 -27.962 1.00 89.06 173 PHE A N 1
ATOM 1391 C CA . PHE A 1 173 ? 4.855 1.031 -27.652 1.00 89.06 173 PHE A CA 1
ATOM 1392 C C . PHE A 1 173 ? 4.333 1.927 -28.777 1.00 89.06 173 PHE A C 1
ATOM 1394 O O . PHE A 1 173 ? 3.123 2.064 -28.910 1.00 89.06 173 PHE A O 1
ATOM 1401 N N . ARG A 1 174 ? 5.211 2.509 -29.605 1.00 90.50 174 ARG A N 1
ATOM 1402 C CA . ARG A 1 174 ? 4.801 3.270 -30.801 1.00 90.50 174 ARG A CA 1
ATOM 1403 C C . ARG A 1 174 ? 4.195 2.393 -31.895 1.00 90.50 174 ARG A C 1
ATOM 1405 O O . ARG A 1 174 ? 3.470 2.917 -32.730 1.00 90.50 174 ARG A O 1
ATOM 1412 N N . SER A 1 175 ? 4.513 1.099 -31.909 1.00 90.31 175 SER A N 1
ATOM 1413 C CA . SER A 1 175 ? 3.914 0.144 -32.848 1.00 90.31 175 SER A CA 1
ATOM 1414 C C . SER A 1 175 ? 2.535 -0.368 -32.421 1.00 90.31 175 SER A C 1
ATOM 1416 O O . SER A 1 175 ? 1.910 -1.085 -33.194 1.00 90.31 175 SER A O 1
ATOM 1418 N N . LEU A 1 176 ? 2.082 -0.024 -31.212 1.00 89.25 176 LEU A N 1
ATOM 1419 C CA . LEU A 1 176 ? 0.792 -0.439 -30.666 1.00 89.25 176 LEU A CA 1
ATOM 1420 C C . LEU A 1 176 ? -0.227 0.695 -30.776 1.00 89.25 176 LEU A C 1
ATOM 1422 O O . LEU A 1 176 ? 0.119 1.875 -30.658 1.00 89.25 176 LEU A O 1
ATOM 1426 N N . ASP A 1 177 ? -1.492 0.327 -30.926 1.00 89.19 177 ASP A N 1
ATOM 1427 C CA . ASP A 1 177 ? -2.599 1.267 -30.897 1.00 89.19 177 ASP A CA 1
ATOM 1428 C C . ASP A 1 177 ? -2.879 1.712 -29.463 1.00 89.19 177 ASP A C 1
ATOM 1430 O O . ASP A 1 177 ? -2.880 0.926 -28.510 1.00 89.19 177 ASP A O 1
ATOM 1434 N N . LEU A 1 178 ? -3.149 3.007 -29.305 1.00 88.50 178 LEU A N 1
ATOM 1435 C CA . LEU A 1 178 ? -3.438 3.608 -28.012 1.00 88.50 178 LEU A CA 1
ATOM 1436 C C . LEU A 1 178 ? -4.943 3.791 -27.824 1.00 88.50 178 LEU A C 1
ATOM 1438 O O . LEU A 1 178 ? -5.568 4.607 -28.502 1.00 88.50 178 LEU A O 1
ATOM 1442 N N . VAL A 1 179 ? -5.516 3.105 -26.836 1.00 89.50 179 VAL A N 1
ATOM 1443 C CA . VAL A 1 179 ? -6.940 3.229 -26.502 1.00 89.50 179 VAL A CA 1
ATOM 1444 C C . VAL A 1 179 ? -7.111 3.828 -25.113 1.00 89.50 179 VAL A C 1
ATOM 1446 O O . VAL A 1 179 ? -6.725 3.239 -24.101 1.00 89.50 179 VAL A O 1
ATOM 1449 N N . LEU A 1 180 ? -7.733 5.007 -25.062 1.00 89.50 180 LEU A N 1
ATOM 1450 C CA . LEU A 1 180 ? -8.142 5.658 -23.823 1.00 89.50 180 LEU A CA 1
ATOM 1451 C C . LEU A 1 180 ? -9.598 5.303 -23.513 1.00 89.50 180 LEU A C 1
ATOM 1453 O O . LEU A 1 180 ? -10.509 5.631 -24.270 1.00 89.50 180 LEU A O 1
ATOM 1457 N N . VAL A 1 181 ? -9.822 4.670 -22.368 1.00 89.12 181 VAL A N 1
ATOM 1458 C CA . VAL A 1 181 ? -11.152 4.299 -21.884 1.00 89.12 181 VAL A CA 1
ATOM 1459 C C . VAL A 1 181 ? -11.444 5.057 -20.599 1.00 89.12 181 VAL A C 1
ATOM 1461 O O . VAL A 1 181 ? -10.572 5.242 -19.746 1.00 89.12 181 VAL A O 1
ATOM 1464 N N . LYS A 1 182 ? -12.699 5.469 -20.422 1.00 88.06 182 LYS A N 1
ATOM 1465 C CA . LYS A 1 182 ? -13.153 6.054 -19.162 1.00 88.06 182 LYS A CA 1
ATOM 1466 C C . LYS A 1 182 ? -12.990 5.037 -18.026 1.00 88.06 182 LYS A C 1
ATOM 1468 O O . LYS A 1 182 ? -13.436 3.893 -18.123 1.00 88.06 182 LYS A O 1
ATOM 1473 N N . GLY A 1 183 ? -12.339 5.465 -16.953 1.00 86.25 183 GLY A N 1
ATOM 1474 C CA . GLY A 1 183 ? -12.109 4.658 -15.764 1.00 86.25 183 GLY A CA 1
ATOM 1475 C C . GLY A 1 183 ? -13.312 4.630 -14.824 1.00 86.25 183 GLY A C 1
ATOM 1476 O O . GLY A 1 183 ? -14.464 4.746 -15.249 1.00 86.25 183 GLY A O 1
ATOM 1477 N N . LYS A 1 184 ? -13.048 4.451 -13.524 1.00 85.12 184 LYS A N 1
ATOM 1478 C CA . LYS A 1 184 ? -14.079 4.211 -12.491 1.00 85.12 184 LYS A CA 1
ATOM 1479 C C . LYS A 1 184 ? -14.959 2.990 -12.822 1.00 85.12 184 LYS A C 1
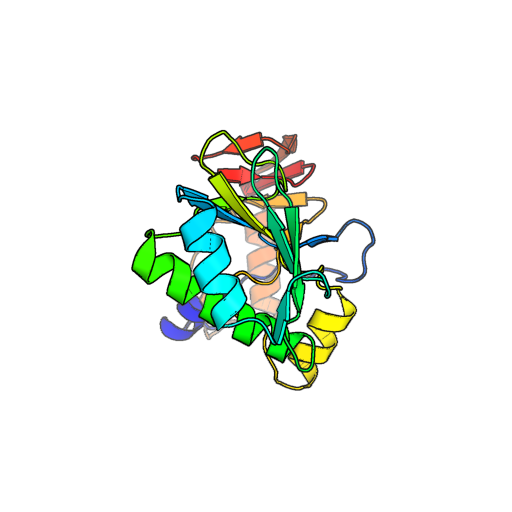ATOM 1481 O O . LYS A 1 184 ? -16.145 2.959 -12.493 1.00 85.12 184 LYS A O 1
ATOM 1486 N N . SER A 1 185 ? -14.365 1.988 -13.471 1.00 83.12 185 SER A N 1
ATOM 1487 C CA . SER A 1 185 ? -15.030 0.829 -14.070 1.00 83.12 185 SER A CA 1
ATOM 1488 C C . SER A 1 185 ? -14.508 -0.503 -13.512 1.00 83.12 185 SER A C 1
ATOM 1490 O O . SER A 1 185 ? -13.508 -0.565 -12.787 1.00 83.12 185 SER A O 1
ATOM 1492 N N . MET A 1 186 ? -15.240 -1.579 -13.809 1.00 82.19 186 MET A N 1
ATOM 1493 C CA . MET A 1 186 ? -14.837 -2.957 -13.525 1.00 82.19 186 MET A CA 1
ATOM 1494 C C . MET A 1 186 ? -14.259 -3.575 -14.796 1.00 82.19 186 MET A C 1
ATOM 1496 O O . MET A 1 186 ? -14.928 -3.580 -15.825 1.00 82.19 186 MET A O 1
ATOM 1500 N N . LEU A 1 187 ? -13.054 -4.131 -14.713 1.00 80.69 187 LEU A N 1
ATOM 1501 C CA . LEU A 1 187 ? -12.411 -4.870 -15.799 1.00 80.69 187 LEU A CA 1
ATOM 1502 C C . LEU A 1 187 ? -11.813 -6.155 -15.235 1.00 80.69 187 LEU A C 1
ATOM 1504 O O . LEU A 1 187 ? -11.113 -6.106 -14.225 1.00 80.69 187 LEU A O 1
ATOM 1508 N N . GLU A 1 188 ? -12.113 -7.297 -15.856 1.00 78.69 188 GLU A N 1
ATOM 1509 C CA . GLU A 1 188 ? -11.631 -8.625 -15.427 1.00 78.69 188 GLU A CA 1
ATOM 1510 C C . GLU A 1 188 ? -11.829 -8.891 -13.920 1.00 78.69 188 GLU A C 1
ATOM 1512 O O . GLU A 1 188 ? -10.937 -9.352 -13.207 1.00 78.69 188 GLU A O 1
ATOM 1517 N N . GLY A 1 189 ? -12.996 -8.512 -13.387 1.00 76.44 189 GLY A N 1
ATOM 1518 C CA . GLY A 1 189 ? -13.310 -8.662 -11.961 1.00 76.44 189 GLY A CA 1
ATOM 1519 C C . GLY A 1 189 ? -12.545 -7.714 -11.024 1.00 76.44 189 GLY A C 1
ATOM 1520 O O . GLY A 1 189 ? -12.698 -7.803 -9.806 1.00 76.44 189 GLY A O 1
ATOM 1521 N N . ARG A 1 190 ? -11.752 -6.775 -11.554 1.00 78.31 190 ARG A N 1
ATOM 1522 C CA . ARG A 1 190 ? -11.017 -5.762 -10.785 1.00 78.31 190 ARG A CA 1
ATOM 1523 C C . ARG A 1 190 ? -11.641 -4.386 -10.949 1.00 78.31 190 ARG A C 1
ATOM 1525 O O . ARG A 1 190 ? -11.943 -3.947 -12.054 1.00 78.31 190 ARG A O 1
ATOM 1532 N N . ARG A 1 191 ? -11.788 -3.683 -9.827 1.0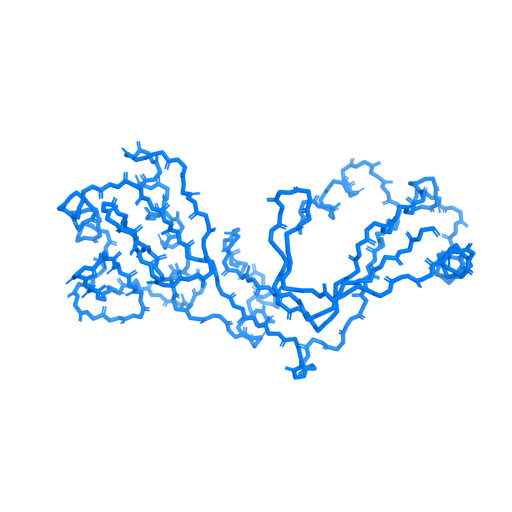0 82.00 191 ARG A N 1
ATOM 1533 C CA . ARG A 1 191 ? -12.206 -2.282 -9.811 1.00 82.00 191 ARG A CA 1
ATOM 1534 C C . ARG A 1 191 ? -11.005 -1.369 -10.024 1.00 82.00 191 ARG A C 1
ATOM 1536 O O . ARG A 1 191 ? -10.024 -1.471 -9.284 1.00 82.00 191 ARG A O 1
ATOM 1543 N N . TYR A 1 192 ? -11.139 -0.439 -10.959 1.00 84.12 192 TYR A N 1
ATOM 1544 C CA . TYR A 1 192 ? -10.198 0.653 -11.171 1.00 84.12 192 TYR A CA 1
ATOM 1545 C C . TYR A 1 192 ? -10.845 1.965 -10.735 1.00 84.12 192 TYR A C 1
ATOM 1547 O O . TYR A 1 192 ? -11.960 2.276 -11.145 1.00 84.12 192 TYR A O 1
ATOM 1555 N N . ASP A 1 193 ? -10.169 2.707 -9.860 1.00 84.81 193 ASP A N 1
ATOM 1556 C CA . ASP A 1 193 ? -10.673 3.984 -9.330 1.00 84.81 193 ASP A CA 1
ATOM 1557 C C . ASP A 1 193 ? -10.112 5.188 -10.104 1.00 84.81 193 ASP A C 1
ATOM 1559 O O . ASP A 1 193 ? -10.565 6.315 -9.902 1.00 84.81 193 ASP A O 1
ATOM 1563 N N . GLU A 1 194 ? -9.118 4.953 -10.960 1.00 88.31 194 GLU A N 1
ATOM 1564 C CA . GLU A 1 194 ? -8.498 5.953 -11.820 1.00 88.31 194 GLU A CA 1
ATOM 1565 C C . GLU A 1 194 ? -9.520 6.534 -12.804 1.00 88.31 194 GLU A C 1
ATOM 1567 O O . GLU A 1 194 ? -10.495 5.875 -13.177 1.00 88.31 194 GLU A O 1
ATOM 1572 N N . GLU A 1 195 ? -9.324 7.792 -13.204 1.00 86.19 195 GLU A N 1
ATOM 1573 C CA . GLU A 1 195 ? -10.293 8.498 -14.050 1.00 86.19 195 GLU A CA 1
ATOM 1574 C C . GLU A 1 195 ? -10.283 7.995 -15.483 1.00 86.19 195 GLU A C 1
ATOM 1576 O O . GLU A 1 195 ? -11.340 7.915 -16.107 1.00 86.19 195 GLU A O 1
ATOM 1581 N N . ASN A 1 196 ? -9.101 7.620 -15.967 1.00 88.31 196 ASN A N 1
ATOM 1582 C CA . ASN A 1 196 ? -8.906 7.067 -17.292 1.00 88.31 196 ASN A CA 1
ATOM 1583 C C . ASN A 1 196 ? -7.996 5.842 -17.240 1.00 88.31 196 ASN A C 1
ATOM 1585 O O . ASN A 1 196 ? -7.067 5.750 -16.430 1.00 88.31 196 ASN A O 1
ATOM 1589 N N . LEU A 1 197 ? -8.262 4.911 -18.143 1.00 89.19 197 LEU A N 1
ATOM 1590 C CA . LEU A 1 197 ? -7.490 3.698 -18.348 1.00 89.19 197 LEU A CA 1
ATOM 1591 C C . LEU A 1 197 ? -6.912 3.744 -19.752 1.00 89.19 197 LEU A C 1
ATOM 1593 O O . LEU A 1 197 ? -7.619 4.061 -20.705 1.00 89.19 197 LEU A O 1
ATOM 1597 N N . LEU A 1 198 ? -5.625 3.454 -19.855 1.00 88.94 198 LEU A N 1
ATOM 1598 C CA . LEU A 1 198 ? -4.878 3.520 -21.096 1.00 88.94 198 LEU A CA 1
ATOM 1599 C C . LEU A 1 198 ? -4.419 2.119 -21.469 1.00 88.94 198 LEU A C 1
ATOM 1601 O O . LEU A 1 198 ? -3.752 1.463 -20.666 1.00 88.94 198 LEU A O 1
ATOM 1605 N N . PHE A 1 199 ? -4.773 1.683 -22.669 1.00 87.69 199 PHE A N 1
ATOM 1606 C CA . PHE A 1 199 ? -4.388 0.393 -23.220 1.00 87.69 199 PHE A CA 1
ATOM 1607 C C . PHE A 1 199 ? -3.475 0.594 -24.417 1.00 87.69 199 PHE A C 1
ATOM 1609 O O . PHE A 1 199 ? -3.720 1.480 -25.233 1.00 87.69 199 PHE A O 1
ATOM 1616 N N . PHE A 1 200 ? -2.464 -0.263 -24.506 1.00 84.44 200 PHE A N 1
ATOM 1617 C CA . PHE A 1 200 ? -1.730 -0.501 -25.738 1.00 84.44 200 PHE A CA 1
ATOM 1618 C C . PHE A 1 200 ? -2.190 -1.846 -26.293 1.00 84.44 200 PHE A C 1
ATOM 1620 O O . PHE A 1 200 ? -2.087 -2.849 -25.575 1.00 84.44 200 PHE A O 1
ATOM 1627 N N . ILE A 1 201 ? -2.743 -1.852 -27.504 1.00 81.12 201 ILE A N 1
ATOM 1628 C CA . ILE A 1 201 ? -3.273 -3.049 -28.174 1.00 81.12 201 ILE A CA 1
ATOM 1629 C C . ILE A 1 201 ? -2.692 -3.227 -29.570 1.00 81.12 201 ILE A C 1
ATOM 1631 O O . ILE A 1 201 ? -2.194 -2.230 -30.131 1.00 81.12 201 ILE A O 1
#

pLDDT: mean 92.4, std 5.7, range [67.12, 98.38]

InterPro domains:
  IPR023098 L-serine kinase SerK/SbnI, C-terminal [G3DSA:3.30.1760.10] (27-140)
  IPR036086 ParB/Sulfiredoxin superfamily [SSF110849] (2-155)